Protein AF-A0A662EYB1-F1 (afdb_monomer_lite)

Radius of gyration: 17.63 Å; chains: 1; bounding box: 45×43×46 Å

pLDDT: mean 85.67, std 9.98, range [45.41, 98.38]

Structure (mmCIF, N/CA/C/O backbone):
data_AF-A0A662EYB1-F1
#
_entry.id   AF-A0A662EYB1-F1
#
loop_
_atom_site.group_PDB
_atom_site.id
_atom_site.type_symbol
_atom_site.label_atom_id
_atom_site.label_alt_id
_atom_site.label_comp_id
_atom_site.label_asym_id
_atom_site.label_entity_id
_atom_site.label_seq_id
_atom_site.pdbx_PDB_ins_code
_atom_site.Cartn_x
_atom_site.Cartn_y
_atom_site.Cartn_z
_atom_site.occupancy
_atom_site.B_iso_or_equiv
_atom_site.auth_seq_id
_atom_site.auth_comp_id
_atom_site.auth_asym_id
_atom_site.auth_atom_id
_atom_site.pdbx_PDB_model_num
ATOM 1 N N . MET A 1 1 ? -10.763 6.825 28.016 1.00 60.75 1 MET A N 1
ATOM 2 C CA . MET A 1 1 ? -10.516 7.147 26.595 1.00 60.75 1 MET A CA 1
ATOM 3 C C . MET A 1 1 ? -9.396 6.257 26.100 1.00 60.75 1 MET A C 1
ATOM 5 O O . MET A 1 1 ? -8.423 6.107 26.829 1.00 60.75 1 MET A O 1
ATOM 9 N N . LYS A 1 2 ? -9.547 5.631 24.928 1.00 72.00 2 LYS A N 1
ATOM 10 C CA . LYS A 1 2 ? -8.422 4.951 24.269 1.00 72.00 2 LYS A CA 1
ATOM 11 C C . LYS A 1 2 ? -7.518 6.024 23.666 1.00 72.00 2 LYS A C 1
ATOM 13 O O . LYS A 1 2 ? -8.031 6.966 23.073 1.00 72.00 2 LYS A O 1
ATOM 18 N N . SER A 1 3 ? -6.205 5.911 23.838 1.00 85.50 3 SER A N 1
ATOM 19 C CA . SER A 1 3 ? -5.271 6.804 23.143 1.00 85.50 3 SER A CA 1
ATOM 20 C C . SER A 1 3 ? -5.209 6.456 21.647 1.00 85.50 3 SER A C 1
ATOM 22 O O . SER A 1 3 ? -5.505 5.319 21.279 1.00 85.50 3 SER A O 1
ATOM 24 N N . ALA A 1 4 ? -4.770 7.384 20.785 1.00 86.94 4 ALA A N 1
ATOM 25 C CA . ALA A 1 4 ? -4.540 7.103 19.355 1.00 86.94 4 ALA A CA 1
ATOM 26 C C . ALA A 1 4 ? -3.614 5.896 19.135 1.00 86.94 4 ALA A C 1
ATOM 28 O O . ALA A 1 4 ? -3.796 5.113 18.208 1.00 86.94 4 ALA A O 1
ATOM 29 N N . ARG A 1 5 ? -2.675 5.680 20.060 1.00 88.88 5 ARG A N 1
ATOM 30 C CA . ARG A 1 5 ? -1.801 4.505 20.087 1.00 88.88 5 ARG A CA 1
ATOM 31 C C . ARG A 1 5 ? -2.585 3.218 20.320 1.00 88.88 5 ARG A C 1
ATOM 33 O O . ARG A 1 5 ? -2.391 2.248 19.598 1.00 88.88 5 ARG A O 1
ATOM 40 N N . ASP A 1 6 ? -3.469 3.197 21.316 1.00 90.69 6 ASP A N 1
ATOM 41 C CA . ASP A 1 6 ? -4.271 2.004 21.612 1.00 90.69 6 ASP A CA 1
ATOM 42 C C . ASP A 1 6 ? -5.246 1.694 20.466 1.00 90.69 6 ASP A C 1
ATOM 44 O O . ASP A 1 6 ? -5.518 0.525 20.193 1.00 90.69 6 ASP A O 1
ATOM 48 N N . VAL A 1 7 ? -5.739 2.729 19.774 1.00 93.44 7 VAL A N 1
ATOM 49 C CA . VAL A 1 7 ? -6.524 2.586 18.540 1.00 93.44 7 VAL A CA 1
ATOM 50 C C . VAL A 1 7 ? -5.664 1.982 17.428 1.00 93.44 7 VAL A C 1
ATOM 52 O O . VAL A 1 7 ? -6.067 0.976 16.856 1.00 93.44 7 VAL A O 1
ATOM 55 N N . ALA A 1 8 ? -4.453 2.490 17.185 1.00 92.62 8 ALA A N 1
ATOM 56 C CA . ALA A 1 8 ? -3.549 1.948 16.168 1.00 92.62 8 ALA A CA 1
ATOM 57 C C . ALA A 1 8 ? -3.171 0.479 16.415 1.00 92.62 8 ALA A C 1
ATOM 59 O O . ALA A 1 8 ? -3.188 -0.334 15.493 1.00 92.62 8 ALA A O 1
ATOM 60 N N . ILE A 1 9 ? -2.888 0.111 17.669 1.00 92.44 9 ILE A N 1
ATOM 61 C CA . ILE A 1 9 ? -2.633 -1.285 18.051 1.00 92.44 9 ILE A CA 1
ATOM 62 C C . ILE A 1 9 ? -3.876 -2.148 17.789 1.00 92.44 9 ILE A C 1
ATOM 64 O O . ILE A 1 9 ? -3.750 -3.268 17.293 1.00 92.44 9 ILE A O 1
ATOM 68 N N . ALA A 1 10 ? -5.075 -1.647 18.101 1.00 94.94 10 ALA A N 1
ATOM 69 C CA . ALA A 1 10 ? -6.319 -2.367 17.847 1.00 94.94 10 ALA A CA 1
ATOM 70 C C . ALA A 1 10 ? -6.587 -2.555 16.344 1.00 94.94 10 ALA A C 1
ATOM 72 O O . ALA A 1 10 ? -6.910 -3.670 15.942 1.00 94.94 10 ALA A O 1
ATOM 73 N N . VAL A 1 11 ? -6.392 -1.511 15.528 1.00 95.62 11 VAL A N 1
ATOM 74 C CA . VAL A 1 11 ? -6.520 -1.547 14.059 1.00 95.62 11 VAL A CA 1
ATOM 75 C C . VAL A 1 11 ? -5.582 -2.596 13.472 1.00 95.62 11 VAL A C 1
ATOM 77 O O . VAL A 1 11 ? -6.035 -3.519 12.797 1.00 95.62 11 VAL A O 1
ATOM 80 N N . LYS A 1 12 ? -4.292 -2.521 13.825 1.00 94.25 12 LYS A N 1
ATOM 81 C CA . LYS A 1 12 ? -3.260 -3.479 13.411 1.00 94.25 12 LYS A CA 1
ATOM 82 C C . LYS A 1 12 ? -3.650 -4.920 13.741 1.00 94.25 12 LYS A C 1
ATOM 84 O O . LYS A 1 12 ? -3.622 -5.793 12.877 1.00 94.25 12 LYS A O 1
ATOM 89 N N . ASN A 1 13 ? -4.015 -5.174 14.999 1.00 95.00 13 ASN A N 1
ATOM 90 C CA . ASN A 1 13 ? -4.326 -6.522 15.468 1.00 95.00 13 ASN A CA 1
ATOM 91 C C . ASN A 1 13 ? -5.600 -7.073 14.822 1.00 95.00 13 ASN A C 1
ATOM 93 O O . ASN A 1 13 ? -5.633 -8.247 14.468 1.00 95.00 13 ASN A O 1
ATOM 97 N N . MET A 1 14 ? -6.628 -6.239 14.654 1.00 97.12 14 MET A N 1
ATOM 98 C CA . MET A 1 14 ? -7.874 -6.628 13.999 1.00 97.12 14 MET A CA 1
ATOM 99 C C . MET A 1 14 ? -7.644 -6.982 12.527 1.00 97.12 14 MET A C 1
ATOM 101 O O . MET A 1 14 ? -8.053 -8.060 12.099 1.00 97.12 14 MET A O 1
ATOM 105 N N . ALA A 1 15 ? -6.947 -6.124 11.774 1.00 96.88 15 ALA A N 1
ATOM 106 C CA . ALA A 1 15 ? -6.623 -6.388 10.374 1.00 96.88 15 ALA A CA 1
ATOM 107 C C . ALA A 1 15 ? -5.821 -7.688 10.229 1.00 96.88 15 ALA A C 1
ATOM 109 O O . ALA A 1 15 ? -6.203 -8.568 9.461 1.00 96.88 15 ALA A O 1
ATOM 110 N N . LEU A 1 16 ? -4.762 -7.859 11.030 1.00 95.75 16 LEU A N 1
ATOM 111 C CA . LEU A 1 16 ? -3.924 -9.057 10.991 1.00 95.75 16 LEU A CA 1
ATOM 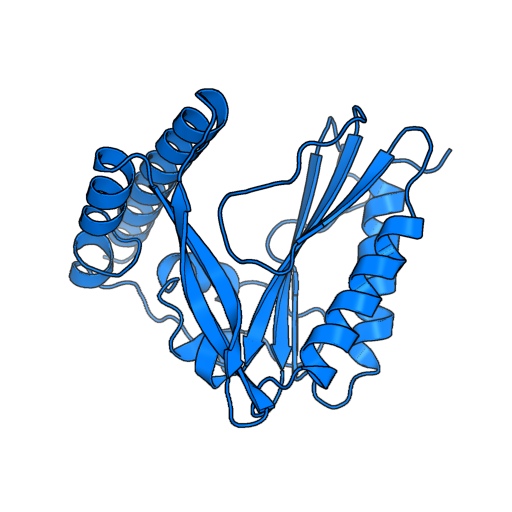112 C C . LEU A 1 16 ? -4.717 -10.334 11.305 1.00 95.75 16 LEU A C 1
ATOM 114 O O . LEU A 1 16 ? -4.577 -11.327 10.594 1.00 95.75 16 LEU A O 1
ATOM 118 N N . GLN A 1 17 ? -5.569 -10.312 12.334 1.00 96.88 17 GLN A N 1
ATOM 119 C CA . GLN A 1 17 ? -6.391 -11.466 12.712 1.00 96.88 17 GLN A CA 1
ATOM 120 C C . GLN A 1 17 ? -7.352 -11.897 11.602 1.00 96.88 17 GLN A C 1
ATOM 122 O O . GLN A 1 17 ? -7.566 -13.094 11.423 1.00 96.88 17 GLN A O 1
ATOM 127 N N . GLU A 1 18 ? -7.950 -10.955 10.872 1.00 98.00 18 GLU A N 1
ATOM 128 C CA . GLU A 1 18 ? -8.846 -11.289 9.763 1.00 98.00 18 GLU A CA 1
ATOM 129 C C . GLU A 1 18 ? -8.077 -11.726 8.510 1.00 98.00 18 GLU A C 1
ATOM 131 O O . GLU A 1 18 ? -8.460 -12.712 7.881 1.00 98.00 18 GLU A O 1
ATOM 136 N N . LEU A 1 19 ? -6.959 -11.068 8.183 1.00 97.69 19 LEU A N 1
ATOM 137 C CA . LEU A 1 19 ? -6.117 -11.433 7.037 1.00 97.69 19 LEU A CA 1
ATOM 138 C C . LEU A 1 19 ? -5.556 -12.856 7.165 1.00 97.69 19 LEU A C 1
ATOM 140 O O . LEU A 1 19 ? -5.542 -13.598 6.188 1.00 97.69 19 LEU A O 1
ATOM 144 N N . GLN A 1 20 ? -5.175 -13.276 8.374 1.00 96.19 20 GLN A N 1
ATOM 145 C CA . GLN A 1 20 ? -4.680 -14.632 8.654 1.00 96.19 20 GLN A CA 1
ATOM 146 C C . GLN A 1 20 ? -5.707 -15.743 8.383 1.00 96.19 20 GLN A C 1
ATOM 148 O O . GLN A 1 20 ? -5.332 -16.906 8.238 1.00 96.19 20 GLN A O 1
ATOM 153 N N . LYS A 1 21 ? -7.003 -15.415 8.324 1.00 96.88 21 LYS A N 1
ATOM 154 C CA . LYS A 1 21 ? -8.069 -16.381 8.015 1.00 96.88 21 LYS A CA 1
ATOM 155 C C . LYS A 1 21 ? -8.232 -16.607 6.511 1.00 96.88 21 LYS A C 1
ATOM 157 O O . LYS A 1 21 ? -8.910 -17.553 6.113 1.00 96.88 21 LYS A O 1
ATOM 162 N N . LEU A 1 22 ? -7.655 -15.739 5.679 1.00 97.75 22 LEU A N 1
ATOM 163 C CA . LEU A 1 22 ? -7.743 -15.823 4.228 1.00 97.75 22 LEU A CA 1
ATOM 164 C C . LEU A 1 22 ? -6.653 -16.764 3.710 1.00 97.75 22 LEU A C 1
ATOM 166 O O . LEU A 1 22 ? -5.469 -16.444 3.737 1.00 97.75 22 LEU A O 1
ATOM 170 N N . ASN A 1 23 ? -7.054 -17.931 3.205 1.00 96.38 23 ASN A N 1
ATOM 171 C CA . ASN A 1 23 ? -6.128 -18.972 2.743 1.00 96.38 23 ASN A CA 1
ATOM 172 C C . ASN A 1 23 ? -5.256 -18.564 1.542 1.00 96.38 23 ASN A C 1
ATOM 174 O O . ASN A 1 23 ? -4.257 -19.222 1.281 1.00 96.38 23 ASN A O 1
ATOM 178 N N . TYR A 1 24 ? -5.634 -17.508 0.822 1.00 97.06 24 TYR A N 1
ATOM 179 C CA . TYR A 1 24 ? -4.888 -16.968 -0.312 1.00 97.06 24 TYR A CA 1
ATOM 180 C C . TYR A 1 24 ? -3.938 -15.826 0.070 1.00 97.06 24 TYR A C 1
ATOM 182 O O . TYR A 1 24 ? -3.264 -15.304 -0.811 1.00 97.06 24 TYR A O 1
ATOM 190 N N . VAL A 1 25 ? -3.881 -15.386 1.332 1.00 97.81 25 VAL A N 1
ATOM 191 C CA . VAL A 1 25 ? -2.900 -14.381 1.775 1.00 97.81 25 VAL A CA 1
ATOM 192 C C . VAL A 1 25 ? -1.587 -15.091 2.101 1.00 97.81 25 VAL A C 1
ATOM 194 O O . VAL A 1 25 ? -1.535 -15.949 2.977 1.00 97.81 25 VAL A O 1
ATOM 197 N N . GLN A 1 26 ? -0.513 -14.734 1.399 1.00 96.50 26 GLN A N 1
ATOM 198 C CA . GLN A 1 26 ? 0.804 -15.370 1.530 1.00 96.50 26 GLN A CA 1
ATOM 199 C C . GLN A 1 26 ? 1.784 -14.573 2.386 1.00 96.50 26 GLN A C 1
ATOM 201 O O . GLN A 1 26 ? 2.734 -15.145 2.924 1.00 96.50 26 GLN A O 1
ATOM 206 N N . SER A 1 27 ? 1.603 -13.256 2.465 1.00 97.06 27 SER A N 1
ATOM 207 C CA . SER A 1 27 ? 2.473 -12.358 3.219 1.00 97.06 27 SER A CA 1
ATOM 208 C C . SER A 1 27 ? 1.693 -11.137 3.687 1.00 97.06 27 SER A C 1
ATOM 210 O O . SER A 1 27 ? 0.912 -10.568 2.922 1.00 97.06 27 SER A O 1
ATOM 212 N N . VAL A 1 28 ? 1.916 -10.744 4.939 1.00 97.12 28 VAL A N 1
ATOM 213 C CA . VAL A 1 28 ? 1.499 -9.456 5.498 1.00 97.12 28 VAL A CA 1
ATOM 214 C C . VAL A 1 28 ? 2.706 -8.861 6.209 1.00 97.12 28 VAL A C 1
ATOM 216 O O . VAL A 1 28 ? 3.187 -9.440 7.185 1.00 97.12 28 VAL A O 1
ATOM 219 N N . THR A 1 29 ? 3.179 -7.706 5.752 1.00 95.50 29 THR A N 1
ATOM 220 C CA . THR A 1 29 ? 4.353 -7.019 6.309 1.00 95.50 29 THR A CA 1
ATOM 221 C C . THR A 1 29 ? 3.989 -5.582 6.648 1.00 95.50 29 THR A C 1
ATOM 223 O O . THR A 1 29 ? 3.545 -4.844 5.772 1.00 95.50 29 THR A O 1
ATOM 226 N N . LEU A 1 30 ? 4.187 -5.184 7.907 1.00 91.69 30 LEU A N 1
ATOM 227 C CA . LEU A 1 30 ? 4.108 -3.780 8.306 1.00 91.69 30 LEU A CA 1
ATOM 228 C C . LEU A 1 30 ? 5.447 -3.104 8.001 1.00 91.69 30 LEU A C 1
ATOM 230 O O . LEU A 1 30 ? 6.498 -3.656 8.317 1.00 91.69 30 LEU A O 1
ATOM 234 N N . ILE A 1 31 ? 5.400 -1.922 7.400 1.00 88.94 31 ILE A N 1
ATOM 235 C CA . ILE A 1 31 ? 6.572 -1.116 7.074 1.00 88.94 31 ILE A CA 1
ATOM 236 C C . ILE A 1 31 ? 6.783 -0.054 8.148 1.00 88.94 31 ILE A C 1
ATOM 238 O O . ILE A 1 31 ? 5.844 0.601 8.601 1.00 88.94 31 ILE A O 1
ATOM 242 N N . GLY A 1 32 ? 8.042 0.144 8.538 1.00 82.38 32 GLY A N 1
ATOM 243 C CA . GLY A 1 32 ? 8.417 1.145 9.518 1.00 82.38 32 GLY A CA 1
ATOM 244 C C . GLY A 1 32 ? 8.154 0.721 10.962 1.00 82.38 32 GLY A C 1
ATOM 245 O O . GLY A 1 32 ? 8.043 -0.452 11.315 1.00 82.38 32 GLY A O 1
ATOM 246 N N . LYS A 1 33 ? 8.132 1.713 11.857 1.00 74.88 33 LYS A N 1
ATOM 247 C CA . LYS A 1 33 ? 8.075 1.449 13.298 1.00 74.88 33 LYS A CA 1
ATOM 248 C C . LYS A 1 33 ? 6.690 0.987 13.717 1.00 74.88 33 LYS A C 1
ATOM 250 O O . LYS A 1 33 ? 5.707 1.700 13.509 1.00 74.88 33 LYS A O 1
ATOM 255 N N . GLU A 1 34 ? 6.649 -0.120 14.451 1.00 77.12 34 GLU A N 1
ATOM 256 C CA . GLU A 1 34 ? 5.428 -0.553 15.116 1.00 77.12 34 GLU A CA 1
ATOM 257 C C . GLU A 1 34 ? 4.851 0.547 16.024 1.00 77.12 34 GLU A C 1
ATOM 259 O O . GLU A 1 34 ? 5.594 1.340 16.623 1.00 77.12 34 GLU A O 1
ATOM 264 N N . PRO A 1 35 ? 3.520 0.591 16.190 1.00 73.25 35 PRO A N 1
ATOM 265 C CA . PRO A 1 35 ? 2.930 1.293 17.314 1.00 73.25 35 PRO A CA 1
ATOM 266 C C . PRO A 1 35 ? 3.310 0.558 18.61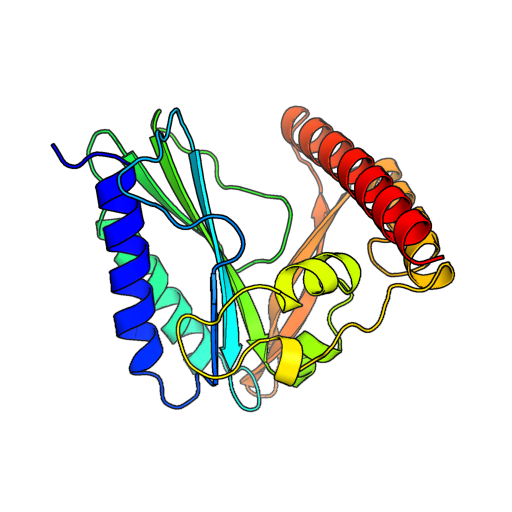1 1.00 73.25 35 PRO A C 1
ATOM 268 O O . PRO A 1 35 ? 2.688 -0.434 18.985 1.00 73.25 35 PRO A O 1
ATOM 271 N N . ASP A 1 36 ? 4.350 1.044 19.288 1.00 68.44 36 ASP A N 1
ATOM 272 C CA . ASP A 1 36 ? 4.790 0.549 20.596 1.00 68.44 36 ASP A CA 1
ATOM 273 C C . ASP A 1 36 ? 4.228 1.413 21.739 1.00 68.44 36 ASP A C 1
ATOM 275 O O . ASP A 1 36 ? 3.850 2.572 21.548 1.00 68.44 36 ASP A O 1
ATOM 279 N N . ARG A 1 37 ? 4.185 0.849 22.950 1.00 63.72 37 ARG A N 1
ATOM 280 C CA . ARG A 1 37 ? 3.739 1.483 24.194 1.00 63.72 37 ARG A CA 1
ATOM 281 C C . ARG A 1 37 ? 4.455 2.802 24.468 1.00 63.72 37 ARG A C 1
ATOM 283 O O . ARG A 1 37 ? 3.809 3.715 24.975 1.00 63.72 37 ARG A O 1
ATOM 290 N N . ASP A 1 38 ? 5.713 2.940 24.071 1.00 67.81 38 ASP A N 1
ATOM 291 C CA . ASP A 1 38 ? 6.504 4.141 24.353 1.00 67.81 38 ASP A CA 1
ATOM 292 C C . ASP A 1 38 ? 6.414 5.213 23.248 1.00 67.81 38 ASP A C 1
ATOM 294 O O . ASP A 1 38 ? 6.938 6.317 23.405 1.00 67.81 38 ASP A O 1
ATOM 298 N N . ARG A 1 39 ? 5.725 4.934 22.130 1.00 69.25 39 ARG A N 1
ATOM 299 C CA . ARG A 1 39 ? 5.581 5.881 21.014 1.00 69.25 39 ARG A CA 1
ATOM 300 C C . ARG A 1 39 ? 4.475 6.901 21.294 1.00 69.25 39 ARG A C 1
ATOM 302 O O . ARG A 1 39 ? 3.311 6.543 21.486 1.00 69.25 39 ARG A O 1
ATOM 309 N N . ILE A 1 40 ? 4.831 8.184 21.250 1.00 68.88 40 ILE A N 1
ATOM 310 C CA . ILE A 1 40 ? 3.882 9.302 21.306 1.00 68.88 40 ILE A CA 1
ATOM 311 C C . ILE A 1 40 ? 3.384 9.586 19.885 1.00 68.88 40 ILE A C 1
ATOM 313 O O . ILE A 1 40 ? 4.184 9.761 18.969 1.00 68.88 40 ILE A O 1
ATOM 317 N N . ILE A 1 41 ? 2.061 9.610 19.707 1.00 69.38 41 ILE A N 1
ATOM 318 C CA . ILE A 1 41 ? 1.407 10.016 18.457 1.00 69.38 41 ILE A CA 1
ATOM 319 C C . ILE A 1 41 ? 0.850 11.417 18.682 1.00 69.38 41 ILE A C 1
ATOM 321 O O . ILE A 1 41 ? -0.101 11.588 19.452 1.00 69.38 41 ILE A O 1
ATOM 325 N N . GLU A 1 42 ? 1.487 12.403 18.052 1.00 67.75 42 GLU A N 1
ATOM 326 C CA . GLU A 1 42 ? 1.102 13.812 18.163 1.00 67.75 42 GLU A CA 1
ATOM 327 C C . GLU A 1 42 ? -0.136 14.111 17.309 1.00 67.75 42 GLU A C 1
ATOM 329 O O . GLU A 1 42 ? -1.115 14.622 17.846 1.00 67.75 42 GLU A O 1
ATOM 334 N N . SER A 1 43 ? -0.131 13.699 16.036 1.00 75.56 43 SER A N 1
ATOM 335 C CA . SER A 1 43 ? -1.241 13.897 15.092 1.00 75.56 43 SER A CA 1
ATOM 336 C C . SER A 1 43 ? -1.559 12.627 14.297 1.00 75.56 43 SER A C 1
ATOM 338 O O . SER A 1 43 ? -2.571 11.983 14.545 1.00 75.56 43 SER A O 1
ATOM 340 N N . VAL A 1 44 ? -0.676 12.199 13.397 1.00 79.31 44 VAL A N 1
ATOM 341 C CA . VAL A 1 44 ? -0.941 11.081 12.475 1.00 79.31 44 VAL A CA 1
ATOM 342 C C . VAL A 1 44 ? -0.076 9.870 12.809 1.00 79.31 44 VAL A C 1
ATOM 344 O O . VAL A 1 44 ? 1.106 9.997 13.144 1.00 79.31 44 VAL A O 1
ATOM 347 N N . ASN A 1 45 ? -0.661 8.680 12.704 1.00 82.12 45 ASN A N 1
ATOM 348 C CA . ASN A 1 45 ? 0.055 7.416 12.746 1.00 82.12 45 ASN A CA 1
ATOM 349 C C . ASN A 1 45 ? -0.278 6.558 11.524 1.00 82.12 45 ASN A C 1
ATOM 351 O O . ASN A 1 45 ? -1.346 5.948 11.463 1.00 82.12 45 ASN A O 1
ATOM 355 N N . ASP A 1 46 ? 0.667 6.494 10.591 1.00 85.06 46 ASP A N 1
ATOM 356 C CA . ASP A 1 46 ? 0.561 5.659 9.398 1.00 85.06 46 ASP A CA 1
ATOM 357 C C . ASP A 1 46 ? 0.883 4.196 9.724 1.00 85.06 46 ASP A C 1
ATOM 359 O O . ASP A 1 46 ? 1.859 3.887 10.418 1.00 85.06 46 ASP A O 1
ATOM 363 N N . LEU A 1 47 ? 0.049 3.296 9.215 1.00 90.31 47 LEU A N 1
ATOM 364 C CA . LEU A 1 47 ? 0.213 1.850 9.256 1.00 90.31 47 LEU A CA 1
ATOM 365 C C . LEU A 1 47 ? 0.347 1.329 7.822 1.00 90.31 47 LEU A C 1
ATOM 367 O O . LEU A 1 47 ? -0.610 0.816 7.236 1.00 90.31 47 LEU A O 1
ATOM 371 N N . ASP A 1 48 ? 1.547 1.459 7.268 1.00 91.19 48 ASP A N 1
ATOM 372 C CA . ASP A 1 48 ? 1.866 1.011 5.914 1.00 91.19 48 ASP A CA 1
ATOM 373 C C . ASP A 1 48 ? 1.987 -0.517 5.888 1.00 91.19 48 ASP A C 1
ATOM 375 O O . ASP A 1 48 ? 2.895 -1.093 6.486 1.00 91.19 48 ASP A O 1
ATOM 379 N N . THR A 1 49 ? 1.058 -1.198 5.222 1.00 94.00 49 THR A N 1
ATOM 380 C CA . THR A 1 49 ? 0.966 -2.662 5.215 1.00 94.00 49 THR A CA 1
ATOM 381 C C . THR A 1 49 ? 1.046 -3.201 3.796 1.00 94.00 49 THR A C 1
ATOM 383 O O . THR A 1 49 ? 0.168 -2.942 2.976 1.00 94.00 49 THR A O 1
ATOM 386 N N . ILE A 1 50 ? 2.059 -4.019 3.516 1.00 95.38 50 ILE A N 1
ATOM 387 C CA . ILE A 1 50 ? 2.136 -4.803 2.283 1.00 95.38 50 ILE A CA 1
ATOM 388 C C . ILE A 1 50 ? 1.365 -6.099 2.482 1.00 95.38 50 ILE A C 1
ATOM 390 O O . ILE A 1 50 ? 1.620 -6.831 3.439 1.00 95.38 50 ILE A O 1
ATOM 394 N N . ILE A 1 51 ? 0.465 -6.405 1.551 1.00 97.25 51 ILE A N 1
ATOM 395 C CA . ILE A 1 51 ? -0.262 -7.673 1.511 1.00 97.25 51 ILE A CA 1
ATOM 396 C C . ILE A 1 51 ? 0.024 -8.340 0.175 1.00 97.25 51 ILE A C 1
ATOM 398 O O . ILE A 1 51 ? -0.276 -7.770 -0.874 1.00 97.25 51 ILE A O 1
ATOM 402 N N . ILE A 1 52 ? 0.572 -9.555 0.217 1.00 97.06 52 ILE A N 1
ATOM 403 C CA . ILE A 1 52 ? 0.755 -10.380 -0.978 1.00 97.06 52 ILE A CA 1
ATOM 404 C C . ILE A 1 52 ? -0.248 -11.528 -0.970 1.00 97.06 52 ILE A C 1
ATOM 406 O O . ILE A 1 52 ? -0.305 -12.301 -0.008 1.00 97.06 52 ILE A O 1
ATOM 410 N N . VAL A 1 53 ? -1.021 -11.649 -2.048 1.00 97.44 53 VAL A N 1
ATOM 411 C CA . VAL A 1 53 ? -1.959 -12.752 -2.275 1.00 97.44 53 VAL A CA 1
ATOM 412 C C . VAL A 1 53 ? -1.447 -13.729 -3.334 1.00 97.44 53 VAL A C 1
ATOM 414 O O . VAL A 1 53 ? -0.760 -13.347 -4.283 1.00 97.44 53 VAL A O 1
ATOM 417 N N . GLU A 1 54 ? -1.833 -14.992 -3.187 1.00 95.69 54 GLU A N 1
ATOM 418 C CA . GLU A 1 54 ? -1.525 -16.066 -4.126 1.00 95.69 54 GLU A CA 1
ATOM 419 C C . GLU A 1 54 ? -2.391 -15.982 -5.387 1.00 95.69 54 GLU A C 1
ATOM 421 O O . GLU A 1 54 ? -3.605 -15.745 -5.319 1.00 95.69 54 GLU A O 1
ATOM 426 N N . GLY A 1 55 ? -1.776 -16.274 -6.536 1.00 94.56 55 GLY A N 1
ATOM 427 C CA . GLY A 1 55 ? -2.442 -16.346 -7.834 1.00 94.56 55 GLY A CA 1
ATOM 428 C C . GLY A 1 55 ? -2.979 -14.996 -8.306 1.00 94.56 55 GLY A C 1
ATOM 429 O O . GLY A 1 55 ? -2.526 -13.940 -7.871 1.00 94.56 55 GLY A O 1
ATOM 430 N N . ASP A 1 56 ? -3.962 -15.036 -9.201 1.00 95.62 56 ASP A N 1
ATOM 431 C CA . ASP A 1 56 ? -4.557 -13.823 -9.757 1.00 95.62 56 ASP A CA 1
ATOM 432 C C . ASP A 1 56 ? -5.380 -13.060 -8.714 1.00 95.62 56 ASP A C 1
ATOM 434 O O . ASP A 1 56 ? -6.061 -13.656 -7.864 1.00 95.62 56 ASP A O 1
ATOM 438 N N . MET A 1 57 ? -5.354 -11.729 -8.807 1.00 96.75 57 MET A N 1
ATOM 439 C CA . MET A 1 57 ? -6.273 -10.887 -8.053 1.00 96.75 57 MET A CA 1
ATOM 440 C C . MET A 1 57 ? -7.658 -11.010 -8.672 1.00 96.75 57 MET A C 1
ATOM 442 O O . MET A 1 57 ? -7.838 -10.761 -9.861 1.00 96.75 57 MET A O 1
ATOM 446 N N . THR A 1 58 ? -8.645 -11.370 -7.865 1.00 96.25 58 THR A N 1
ATOM 447 C CA . THR A 1 58 ? -10.052 -11.362 -8.268 1.00 96.25 58 THR A CA 1
ATOM 448 C C . THR A 1 58 ? -10.783 -10.289 -7.483 1.00 96.25 58 THR A C 1
ATOM 450 O O . THR A 1 58 ? -10.372 -9.927 -6.378 1.00 96.25 58 THR A O 1
ATOM 453 N N . LYS A 1 59 ? -11.919 -9.836 -8.012 1.00 94.44 59 LYS A N 1
ATOM 454 C CA . LYS A 1 59 ? -12.798 -8.898 -7.308 1.00 94.44 59 LYS A CA 1
ATOM 455 C C . LYS A 1 59 ? -13.238 -9.414 -5.939 1.00 94.44 59 LYS A C 1
ATOM 457 O O . LYS A 1 59 ? -13.341 -8.651 -4.991 1.00 94.44 59 LYS A O 1
ATOM 462 N N . GLU A 1 60 ? -13.447 -10.723 -5.814 1.00 95.44 60 GLU A N 1
ATOM 463 C CA . GLU A 1 60 ? -13.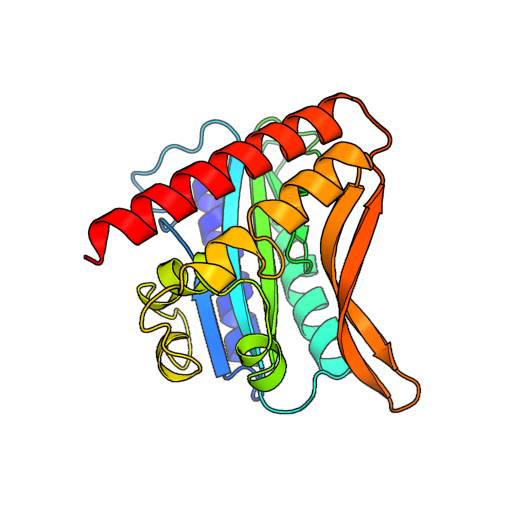771 -11.353 -4.533 1.00 95.44 60 GLU A CA 1
ATOM 464 C C . GLU A 1 60 ? -12.635 -11.195 -3.513 1.00 95.44 60 GLU A C 1
ATOM 466 O O . GLU A 1 60 ? -12.890 -10.781 -2.382 1.00 95.44 60 GLU A O 1
ATOM 471 N N . LYS A 1 61 ? -11.383 -11.475 -3.907 1.00 96.94 61 LYS A N 1
ATOM 472 C CA . LYS A 1 61 ? -10.215 -11.298 -3.028 1.00 96.94 61 LYS A CA 1
ATOM 473 C C . LYS A 1 61 ? -10.044 -9.834 -2.626 1.00 96.94 61 LYS A C 1
ATOM 475 O O . LYS A 1 61 ? -9.879 -9.551 -1.442 1.00 96.94 61 LYS A O 1
ATOM 480 N N . TYR A 1 62 ? -10.125 -8.921 -3.595 1.00 96.75 62 TYR A N 1
ATOM 481 C CA . TYR A 1 62 ? -10.014 -7.482 -3.358 1.00 96.75 62 TYR A CA 1
ATOM 482 C C . TYR A 1 62 ? -11.091 -6.996 -2.380 1.00 96.75 62 TYR A C 1
ATOM 484 O O . TYR A 1 62 ? -10.759 -6.472 -1.318 1.00 96.75 62 TYR A O 1
ATOM 492 N N . ASN A 1 63 ? -12.368 -7.265 -2.676 1.00 96.31 63 ASN A N 1
ATOM 493 C CA . ASN A 1 63 ? -13.490 -6.862 -1.827 1.00 96.31 63 ASN A CA 1
ATOM 494 C C . ASN A 1 63 ? -13.361 -7.438 -0.419 1.00 96.31 63 ASN A C 1
ATOM 496 O O . ASN A 1 63 ? -13.728 -6.787 0.552 1.00 96.31 63 ASN A O 1
ATOM 500 N N . LYS A 1 64 ? -12.827 -8.657 -0.276 1.00 98.19 64 LYS A N 1
ATOM 501 C CA . LYS A 1 64 ? -12.668 -9.255 1.046 1.00 98.19 64 LYS A CA 1
ATOM 502 C C . LYS A 1 64 ? -11.628 -8.536 1.897 1.00 98.19 64 LYS A C 1
ATOM 504 O O . LYS A 1 64 ? -11.819 -8.403 3.104 1.00 98.19 64 LYS A O 1
ATOM 509 N N . ILE A 1 65 ? -10.543 -8.082 1.280 1.00 97.94 65 ILE A N 1
ATOM 510 C CA . ILE A 1 65 ? -9.510 -7.284 1.945 1.00 97.94 65 ILE A CA 1
ATOM 511 C C . ILE A 1 65 ? -10.053 -5.883 2.250 1.00 97.94 65 ILE A C 1
ATOM 513 O O . ILE A 1 65 ? -9.884 -5.398 3.367 1.00 97.94 65 ILE A O 1
ATOM 517 N N . GLU A 1 66 ? -10.782 -5.275 1.314 1.00 97.19 66 GLU A N 1
ATOM 518 C CA . GLU A 1 66 ? -11.478 -4.001 1.523 1.00 97.19 66 GLU A CA 1
ATOM 519 C C . GLU A 1 66 ? -12.468 -4.069 2.693 1.00 97.19 66 GLU A C 1
ATOM 521 O O . GLU A 1 66 ? -12.418 -3.229 3.587 1.00 97.19 66 GLU A O 1
ATOM 526 N N . GLU A 1 67 ? -13.284 -5.123 2.781 1.00 98.25 67 GLU A N 1
ATOM 527 C CA . GLU A 1 67 ? -14.185 -5.370 3.912 1.00 98.25 67 GLU A CA 1
ATOM 528 C C . GLU A 1 67 ? -13.447 -5.419 5.258 1.00 98.25 67 GLU A C 1
ATOM 530 O O . GLU A 1 67 ? -13.978 -4.952 6.268 1.00 98.25 67 GLU A O 1
ATOM 535 N N . ILE A 1 68 ? -12.245 -6.006 5.303 1.00 98.38 68 ILE A N 1
ATOM 536 C CA . ILE A 1 68 ? -11.445 -6.086 6.532 1.00 98.38 68 ILE A CA 1
ATOM 537 C C . ILE A 1 68 ? -11.048 -4.684 6.986 1.00 98.38 68 ILE A C 1
ATOM 539 O O . ILE A 1 68 ? -11.306 -4.324 8.136 1.00 98.38 68 ILE A O 1
ATOM 543 N N . TYR A 1 69 ? -10.464 -3.885 6.094 1.00 97.31 69 TYR A N 1
ATOM 544 C CA . TYR A 1 69 ? -10.016 -2.537 6.436 1.00 97.31 69 TYR A CA 1
ATOM 545 C C . TYR A 1 69 ? -11.180 -1.573 6.666 1.00 97.31 69 TYR A C 1
ATOM 547 O O . TYR A 1 69 ? -11.121 -0.774 7.601 1.00 97.31 69 TYR A O 1
ATOM 555 N N . MET A 1 70 ? -12.290 -1.726 5.944 1.00 97.19 70 MET A N 1
ATOM 556 C CA . MET A 1 70 ? -13.529 -1.001 6.218 1.00 97.19 70 MET A CA 1
ATOM 557 C C . MET A 1 70 ? -13.994 -1.217 7.657 1.00 97.19 70 MET A C 1
ATOM 559 O O . MET A 1 70 ? -14.286 -0.249 8.354 1.00 97.19 70 MET A O 1
ATOM 563 N N . LYS A 1 71 ? -13.981 -2.456 8.159 1.00 97.69 71 LYS A N 1
ATOM 564 C CA . LYS A 1 71 ? -14.348 -2.726 9.557 1.00 97.69 71 LYS A CA 1
ATOM 565 C C . LYS A 1 71 ? -13.379 -2.109 10.563 1.00 97.69 71 LYS A C 1
ATOM 567 O O . LYS A 1 71 ? -13.796 -1.777 11.667 1.00 97.69 71 LYS A O 1
ATOM 572 N N . THR A 1 72 ? -12.099 -1.928 10.224 1.00 97.19 72 THR A N 1
ATOM 573 C CA . THR A 1 72 ? -11.166 -1.259 11.149 1.00 97.19 72 THR A CA 1
ATOM 574 C C . THR A 1 72 ? -11.551 0.196 11.416 1.00 97.19 72 THR A C 1
ATOM 576 O O . THR A 1 72 ? -11.292 0.688 12.512 1.00 97.19 72 THR A O 1
ATOM 579 N N . THR A 1 73 ? -12.243 0.860 10.480 1.00 95.69 73 THR A N 1
ATOM 580 C CA . THR A 1 73 ? -12.724 2.244 10.657 1.00 95.69 73 THR A CA 1
ATOM 581 C C . THR A 1 73 ? -13.738 2.383 11.799 1.00 95.69 73 THR A C 1
ATOM 583 O O . THR A 1 73 ? -13.823 3.439 12.430 1.00 95.69 73 THR A O 1
ATOM 586 N N . GLU A 1 74 ? -14.433 1.297 12.159 1.00 96.44 74 GLU A N 1
ATOM 587 C CA . GLU A 1 74 ? -15.352 1.229 13.305 1.00 96.44 74 GLU A CA 1
ATOM 588 C C . GLU A 1 74 ? -14.632 1.371 14.660 1.00 96.44 74 GLU A C 1
ATOM 590 O O . GLU A 1 74 ? -15.272 1.601 15.687 1.00 96.44 74 GLU A O 1
ATOM 595 N N . LEU A 1 75 ? -13.296 1.262 14.688 1.00 96.19 75 LEU A N 1
ATOM 596 C CA . LEU A 1 75 ? -12.473 1.508 15.878 1.00 96.19 75 LEU A CA 1
ATOM 597 C C . LEU A 1 75 ? -12.229 3.000 16.147 1.00 96.19 75 LEU A C 1
ATOM 599 O O . LEU A 1 75 ? -11.623 3.334 17.173 1.00 96.19 75 LEU A O 1
ATOM 603 N N . SER A 1 76 ? -12.698 3.876 15.253 1.00 94.56 76 SER A N 1
ATOM 604 C CA . SER A 1 76 ? -12.704 5.325 15.441 1.00 94.56 76 SER A CA 1
ATOM 605 C C . SER A 1 76 ? -13.308 5.715 16.790 1.00 94.56 76 SER A C 1
ATOM 607 O O . SER A 1 76 ? -14.258 5.112 17.291 1.00 94.56 76 SER A O 1
ATOM 609 N N . THR A 1 77 ? -12.766 6.772 17.384 1.00 93.44 77 THR A N 1
ATOM 610 C CA . THR A 1 77 ? -13.264 7.349 18.641 1.00 93.44 77 THR A CA 1
ATOM 611 C C . THR A 1 77 ? -13.612 8.825 18.426 1.00 93.44 77 THR A C 1
ATOM 613 O O . THR A 1 77 ? -13.317 9.356 17.351 1.00 93.44 77 THR A O 1
ATOM 616 N N . PRO A 1 78 ? -14.220 9.520 19.407 1.00 91.62 78 PRO A N 1
ATOM 617 C CA . PRO A 1 78 ? -14.457 10.959 19.286 1.00 91.62 78 PRO A CA 1
ATOM 618 C C . PRO A 1 78 ? -13.189 11.772 18.980 1.00 91.62 78 PRO A C 1
ATOM 620 O O . PRO A 1 78 ? -13.268 12.733 18.226 1.00 91.62 78 PRO A O 1
ATOM 623 N N . ASP A 1 79 ? -12.029 11.346 19.494 1.00 90.69 79 ASP A N 1
ATOM 624 C CA . ASP A 1 79 ? -10.767 12.099 19.403 1.00 90.69 79 ASP A CA 1
ATOM 625 C C . ASP A 1 79 ? -9.779 11.538 18.369 1.00 90.69 79 ASP A C 1
ATOM 627 O O . ASP A 1 79 ? -8.731 12.133 18.132 1.00 90.69 79 ASP A O 1
ATOM 631 N N . VAL A 1 80 ? -10.062 10.361 17.804 1.00 92.00 80 VAL A N 1
ATOM 632 C CA . VAL A 1 80 ? -9.146 9.642 16.906 1.00 92.00 80 VAL A CA 1
ATOM 633 C C . VAL A 1 80 ? -9.914 9.143 15.699 1.00 92.00 80 VAL A C 1
ATOM 635 O O . VAL A 1 80 ? -10.908 8.423 15.857 1.00 92.00 80 VAL A O 1
ATOM 638 N N . ASP A 1 81 ? -9.450 9.512 14.514 1.00 93.69 81 ASP A N 1
ATOM 639 C CA . ASP A 1 81 ? -9.977 9.011 13.255 1.00 93.69 81 ASP A CA 1
ATOM 640 C C . ASP A 1 81 ? -9.237 7.763 12.802 1.00 93.69 81 ASP A C 1
ATOM 642 O O . ASP A 1 81 ? -8.041 7.619 13.056 1.00 93.69 81 ASP A O 1
ATOM 646 N N . VAL A 1 82 ? -9.964 6.844 12.176 1.00 94.38 82 VAL A N 1
ATOM 647 C CA . VAL A 1 82 ? -9.389 5.646 11.573 1.00 94.38 82 VAL A CA 1
ATOM 648 C C . VAL A 1 82 ? -9.838 5.576 10.127 1.00 94.38 82 VAL A C 1
ATOM 650 O O . VAL A 1 82 ? -11.024 5.408 9.841 1.00 94.38 82 VAL A O 1
ATOM 653 N N . SER A 1 83 ? -8.867 5.651 9.232 1.00 94.31 83 SER A N 1
ATOM 654 C CA . SER A 1 83 ? -9.050 5.693 7.788 1.00 94.31 83 SER A CA 1
ATOM 655 C C . SER A 1 83 ? -8.144 4.648 7.125 1.00 94.31 83 SER A C 1
ATOM 657 O O . SER A 1 83 ? -7.203 4.120 7.730 1.00 94.31 83 SER A O 1
ATOM 659 N N . TYR A 1 84 ? -8.440 4.293 5.876 1.00 93.88 84 TYR A N 1
ATOM 660 C CA . TYR A 1 84 ? -7.597 3.387 5.100 1.00 93.88 84 TYR A CA 1
ATOM 661 C C . TYR A 1 84 ? -7.637 3.726 3.611 1.00 93.88 84 TYR A C 1
ATOM 663 O O . TYR A 1 84 ? -8.566 4.377 3.135 1.00 93.88 84 TYR A O 1
ATOM 671 N N . SER A 1 85 ? -6.632 3.256 2.876 1.00 92.19 85 SER A N 1
ATOM 672 C CA . SER A 1 85 ? -6.590 3.315 1.414 1.00 92.19 85 SER A CA 1
ATOM 673 C C . SER A 1 85 ? -5.902 2.073 0.862 1.00 92.19 85 SER A C 1
ATOM 675 O O . SER A 1 85 ? -4.802 1.742 1.301 1.00 92.19 85 SER A O 1
ATOM 677 N N . ILE A 1 86 ? -6.523 1.407 -0.115 1.00 92.56 86 ILE A N 1
ATOM 678 C CA . ILE A 1 86 ? -5.924 0.293 -0.873 1.00 92.56 86 ILE A CA 1
ATOM 679 C C . ILE A 1 86 ? -5.403 0.816 -2.214 1.00 92.56 86 ILE A C 1
ATOM 681 O O . ILE A 1 86 ? -5.805 0.371 -3.282 1.00 92.56 86 ILE A O 1
ATOM 685 N N . LYS A 1 87 ? -4.547 1.834 -2.160 1.00 87.00 87 LYS A N 1
ATOM 686 C CA . LYS A 1 87 ? 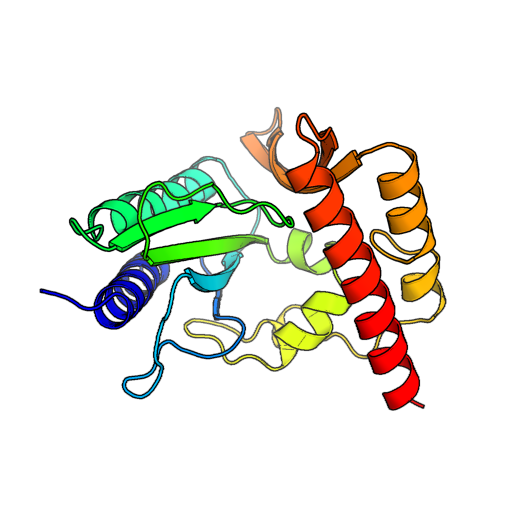-3.918 2.446 -3.336 1.00 87.00 87 LYS A CA 1
ATOM 687 C C . LYS A 1 87 ? -2.505 2.820 -2.972 1.00 87.00 87 LYS A C 1
ATOM 689 O O . LYS A 1 87 ? -2.320 3.518 -1.984 1.00 87.00 87 LYS A O 1
ATOM 694 N N . ASP A 1 88 ? -1.516 2.422 -3.756 1.00 82.19 88 ASP A N 1
ATOM 695 C CA . ASP A 1 88 ? -0.127 2.797 -3.492 1.00 82.19 88 ASP A CA 1
ATOM 696 C C . ASP A 1 88 ? 0.187 4.137 -4.168 1.00 82.19 88 ASP A C 1
ATOM 698 O O . ASP A 1 88 ? 0.320 4.224 -5.388 1.00 82.19 88 ASP A O 1
ATOM 702 N N . GLY A 1 89 ? 0.241 5.207 -3.378 1.00 72.81 89 GLY A N 1
ATOM 703 C CA . GLY A 1 89 ? 0.461 6.568 -3.849 1.00 72.81 89 GLY A CA 1
ATOM 704 C C . GLY A 1 89 ? 0.595 7.548 -2.682 1.00 72.81 89 GLY A C 1
ATOM 705 O O . GLY A 1 89 ? 0.362 7.174 -1.536 1.00 72.81 89 GLY A O 1
ATOM 706 N N . PRO A 1 90 ? 0.979 8.807 -2.949 1.00 61.88 90 PRO A N 1
ATOM 707 C CA . PRO A 1 90 ? 1.315 9.777 -1.903 1.00 61.88 90 PRO A CA 1
ATOM 708 C C . PRO A 1 90 ? 0.100 10.363 -1.169 1.00 61.88 90 PRO A C 1
ATOM 710 O O . PRO A 1 90 ? 0.283 11.170 -0.265 1.00 61.88 90 PRO A O 1
ATOM 713 N N . PHE A 1 91 ? -1.127 10.014 -1.565 1.00 64.94 91 PHE A N 1
ATOM 714 C CA . PHE A 1 91 ? -2.319 10.673 -1.047 1.00 64.94 91 PHE A CA 1
ATOM 715 C C . PHE A 1 91 ? -2.859 10.011 0.207 1.00 64.94 91 PHE A C 1
ATOM 717 O O . PHE A 1 91 ? -3.264 8.846 0.197 1.00 64.94 91 PHE A O 1
ATOM 724 N N . LYS A 1 92 ? -2.946 10.825 1.252 1.00 68.00 92 LYS A N 1
ATOM 725 C CA . LYS A 1 92 ? -3.685 10.516 2.465 1.00 68.00 92 LYS A CA 1
ATOM 726 C C . LYS A 1 92 ? -5.029 11.242 2.416 1.00 68.00 92 LYS A C 1
ATOM 728 O O . LYS A 1 92 ? -5.071 12.394 1.977 1.00 68.00 92 LYS A O 1
ATOM 733 N N . PRO A 1 93 ? -6.131 10.594 2.813 1.00 67.12 93 PRO A N 1
ATOM 734 C CA . PRO A 1 93 ? -7.390 11.295 3.003 1.00 67.12 93 PRO A CA 1
ATOM 735 C C . PRO A 1 93 ? -7.220 12.380 4.076 1.00 67.12 93 PRO A C 1
ATOM 737 O O . PRO A 1 93 ? -6.433 12.232 5.006 1.00 67.12 93 PRO A O 1
ATOM 740 N N . VAL A 1 94 ? -7.948 13.488 3.941 1.00 69.06 94 VAL A N 1
ATOM 741 C CA . VAL A 1 94 ? -7.946 14.545 4.959 1.00 69.06 94 VAL A CA 1
ATOM 742 C C . VAL A 1 94 ? -8.773 14.075 6.156 1.00 69.06 94 VAL A C 1
ATOM 744 O O . VAL A 1 94 ? -9.958 13.787 6.002 1.00 69.06 94 VAL A O 1
ATOM 747 N N . SER A 1 95 ? -8.166 14.030 7.343 1.00 74.69 95 SER A N 1
ATOM 748 C CA . SER A 1 95 ? -8.877 13.783 8.603 1.00 74.69 95 SER A CA 1
ATOM 749 C C . SER A 1 95 ? -9.556 15.056 9.118 1.00 74.69 95 SER A C 1
ATOM 751 O O . SER A 1 95 ? -8.958 16.132 9.159 1.00 74.69 95 SER A O 1
ATOM 753 N N . GLU A 1 96 ? -10.800 14.923 9.583 1.00 76.56 96 GLU A N 1
ATOM 754 C CA . GLU A 1 96 ? -11.523 15.994 10.287 1.00 76.56 96 GLU A CA 1
ATOM 755 C C . GLU A 1 96 ? -11.135 16.096 11.777 1.00 76.56 96 GLU A C 1
ATOM 757 O O . GLU A 1 96 ? -11.488 17.068 12.449 1.00 76.56 96 GLU A O 1
ATOM 762 N N . LYS A 1 97 ? -10.414 15.100 12.314 1.00 83.06 97 LYS A N 1
ATOM 763 C CA . LYS A 1 97 ? -9.981 15.039 13.720 1.00 83.06 97 LYS A CA 1
ATOM 764 C C . LYS A 1 97 ? -8.494 15.345 13.866 1.00 83.06 97 LYS A C 1
ATOM 766 O O . LYS A 1 97 ? -7.699 15.083 12.968 1.00 83.06 97 LYS A O 1
ATOM 771 N N . GLU A 1 98 ? -8.119 15.832 15.051 1.00 83.62 98 GLU A N 1
ATOM 772 C CA . GLU A 1 98 ? -6.731 16.179 15.396 1.00 83.62 98 GLU A CA 1
ATOM 773 C C . GLU A 1 98 ? -5.786 14.970 15.334 1.00 83.62 98 GLU A C 1
ATOM 775 O O . GLU A 1 98 ? -4.620 15.118 14.964 1.00 83.62 98 GLU A O 1
ATOM 780 N N . LYS A 1 99 ? -6.287 13.777 15.691 1.00 88.94 99 LYS A N 1
ATOM 781 C CA . LYS A 1 99 ? -5.515 12.535 15.646 1.00 88.94 99 LYS A CA 1
ATOM 782 C C . LYS A 1 99 ? -6.076 11.559 14.633 1.00 88.94 99 LYS A C 1
ATOM 784 O O . LYS A 1 99 ? -7.279 11.316 14.615 1.00 88.94 99 LYS A O 1
ATOM 789 N N . GLU A 1 100 ? -5.185 10.927 13.883 1.00 90.44 100 GLU A N 1
ATOM 790 C CA . GLU A 1 100 ? -5.524 9.976 12.829 1.00 90.44 100 GLU A CA 1
ATOM 791 C C . GLU A 1 100 ? -4.656 8.718 12.918 1.00 90.44 100 GLU A C 1
ATOM 793 O O . GLU A 1 100 ? -3.451 8.769 13.180 1.00 90.44 100 GLU A O 1
ATOM 798 N N . VAL A 1 101 ? -5.285 7.573 12.681 1.00 91.75 101 VAL A N 1
ATOM 799 C CA . VAL A 1 101 ? -4.637 6.307 12.359 1.00 91.75 101 VAL A CA 1
ATOM 800 C C . VAL A 1 101 ? -5.002 5.971 10.920 1.00 91.75 101 VAL A C 1
ATOM 802 O O . VAL A 1 101 ? -6.139 5.591 10.646 1.00 91.75 101 VAL A O 1
ATOM 805 N N . PHE A 1 102 ? -4.035 6.078 10.017 1.00 92.12 102 PHE A N 1
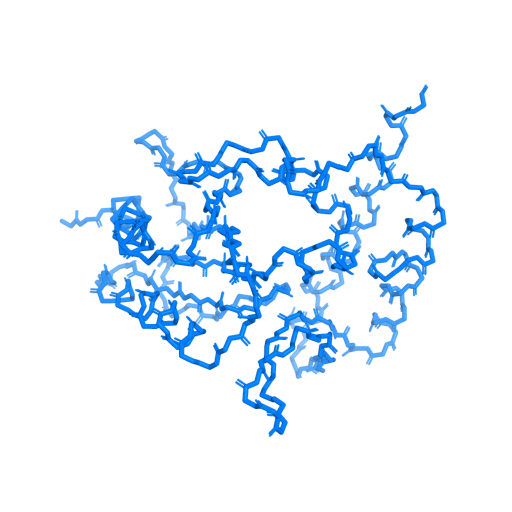ATOM 806 C CA . PHE A 1 102 ? -4.243 5.814 8.598 1.00 92.12 102 PHE A CA 1
ATOM 807 C C . PHE A 1 102 ? -3.602 4.482 8.216 1.00 92.12 102 PHE A C 1
ATOM 809 O O . PHE A 1 102 ? -2.404 4.291 8.403 1.00 92.12 102 PHE A O 1
ATOM 816 N N . SER A 1 103 ? -4.386 3.544 7.685 1.00 93.19 103 SER A N 1
ATOM 817 C CA . SER A 1 103 ? -3.861 2.281 7.155 1.00 93.19 103 SER A CA 1
ATOM 818 C C . SER A 1 103 ? -3.627 2.383 5.652 1.00 93.19 103 SER A C 1
ATOM 820 O O . SER A 1 103 ? -4.577 2.343 4.865 1.00 93.19 103 SER A O 1
ATOM 822 N N . HIS A 1 104 ? -2.364 2.477 5.244 1.00 92.69 104 HIS A N 1
ATOM 823 C CA . HIS A 1 104 ? -1.989 2.445 3.834 1.00 92.69 104 HIS A CA 1
ATOM 824 C C . HIS A 1 104 ? -1.756 0.999 3.395 1.00 92.69 104 HIS A C 1
ATOM 826 O O . HIS A 1 104 ? -0.826 0.341 3.852 1.00 92.69 104 HIS A O 1
ATOM 832 N N . VAL A 1 105 ? -2.626 0.469 2.538 1.00 93.94 105 VAL A N 1
ATOM 833 C CA . VAL A 1 105 ? -2.630 -0.947 2.155 1.00 93.94 105 VAL A CA 1
ATOM 834 C C . VAL A 1 105 ? -2.049 -1.110 0.756 1.00 93.94 105 VAL A C 1
ATOM 836 O O . VAL A 1 105 ? -2.692 -0.821 -0.253 1.00 93.94 105 VAL A O 1
ATOM 839 N N . ILE A 1 106 ? -0.825 -1.625 0.697 1.00 93.94 106 ILE A N 1
ATOM 840 C CA . ILE A 1 106 ? -0.089 -1.899 -0.537 1.00 93.94 106 ILE A CA 1
ATOM 841 C C . ILE A 1 106 ? -0.386 -3.346 -0.945 1.00 93.94 106 ILE A C 1
ATOM 843 O O . ILE A 1 106 ? 0.289 -4.296 -0.534 1.00 93.94 106 ILE A O 1
ATOM 847 N N . LEU A 1 107 ? -1.463 -3.520 -1.711 1.00 95.81 107 LEU A N 1
ATOM 848 C CA . LEU A 1 107 ? -1.992 -4.830 -2.086 1.00 95.81 107 LEU A CA 1
ATOM 849 C C . LEU A 1 107 ? -1.415 -5.325 -3.416 1.00 95.81 107 LEU A C 1
ATOM 851 O O . LEU A 1 107 ? -1.601 -4.697 -4.458 1.00 95.81 107 LEU A O 1
ATOM 855 N N . HIS A 1 108 ? -0.808 -6.510 -3.397 1.00 96.00 108 HIS A N 1
ATOM 856 C CA . HIS A 1 108 ? -0.206 -7.143 -4.563 1.00 96.00 108 HIS A CA 1
ATOM 857 C C . HIS A 1 108 ? -0.549 -8.637 -4.680 1.00 96.00 108 HIS A C 1
ATOM 859 O O . HIS A 1 108 ? -0.735 -9.335 -3.693 1.00 96.00 108 HIS A O 1
ATOM 865 N N . THR A 1 109 ? -0.557 -9.161 -5.904 1.00 96.38 109 THR A N 1
ATOM 866 C CA . THR A 1 109 ? -0.182 -10.562 -6.178 1.00 96.38 109 THR A CA 1
ATOM 867 C C . THR A 1 109 ? 1.340 -10.686 -6.267 1.00 96.38 109 THR A C 1
ATOM 869 O O . THR A 1 109 ? 1.996 -9.680 -6.551 1.00 96.38 109 THR A O 1
ATOM 872 N N . GLU A 1 110 ? 1.920 -11.886 -6.129 1.00 95.31 110 GLU A N 1
ATOM 873 C CA . GLU A 1 110 ? 3.370 -12.088 -6.351 1.00 95.31 110 GLU A CA 1
ATOM 874 C C . GLU A 1 110 ? 3.830 -11.498 -7.699 1.00 95.31 110 GLU A C 1
ATOM 876 O O . GLU A 1 110 ? 4.799 -10.743 -7.767 1.00 95.31 110 GLU A O 1
ATOM 881 N N . GLU A 1 111 ? 3.081 -11.763 -8.774 1.00 94.31 111 GLU A N 1
ATOM 882 C CA . GLU A 1 111 ? 3.399 -11.278 -10.120 1.00 94.31 111 GLU A CA 1
ATOM 883 C C . GLU A 1 111 ? 3.338 -9.741 -10.215 1.00 94.31 111 GLU A C 1
ATOM 885 O O . GLU A 1 111 ? 4.202 -9.110 -10.827 1.00 94.31 111 GLU A O 1
ATOM 890 N N . SER A 1 112 ? 2.321 -9.106 -9.619 1.00 93.12 112 SER A N 1
ATOM 891 C CA . SER A 1 112 ? 2.216 -7.638 -9.598 1.00 93.12 112 SER A CA 1
ATOM 892 C C . SER A 1 112 ? 3.282 -6.996 -8.707 1.00 93.12 112 SER A C 1
ATOM 894 O O . SER A 1 112 ? 3.810 -5.947 -9.064 1.00 93.12 112 SER A O 1
ATOM 896 N N . TYR A 1 113 ? 3.659 -7.648 -7.600 1.00 93.19 113 TYR A N 1
ATOM 897 C CA . TYR A 1 113 ? 4.743 -7.190 -6.743 1.00 93.19 113 TYR A CA 1
ATOM 898 C C . TYR A 1 113 ? 6.041 -7.195 -7.544 1.00 93.19 113 TYR A C 1
ATOM 900 O O . TYR A 1 113 ? 6.689 -6.158 -7.649 1.00 93.19 113 TYR A O 1
ATOM 908 N N . CYS A 1 114 ? 6.385 -8.316 -8.179 1.00 90.19 114 CYS A N 1
ATOM 909 C CA . CYS A 1 114 ? 7.605 -8.464 -8.973 1.00 90.19 114 CYS A CA 1
ATOM 910 C C . CYS A 1 114 ? 7.721 -7.463 -10.131 1.00 90.19 114 CYS A C 1
ATOM 912 O O . CYS A 1 114 ? 8.828 -7.033 -10.454 1.00 90.19 114 CYS A O 1
ATOM 914 N N . ARG A 1 115 ? 6.591 -7.081 -10.739 1.00 88.00 115 ARG A N 1
ATOM 915 C CA . ARG A 1 115 ? 6.530 -6.097 -11.834 1.00 88.00 115 ARG A CA 1
ATOM 916 C C . ARG A 1 115 ? 6.421 -4.645 -11.369 1.00 88.00 115 ARG A C 1
ATOM 918 O O . ARG A 1 115 ? 6.565 -3.750 -12.198 1.00 88.00 115 ARG A O 1
ATOM 925 N N . SER A 1 116 ? 6.129 -4.403 -10.090 1.00 85.69 116 SER A N 1
ATOM 926 C CA . SER A 1 116 ? 5.913 -3.053 -9.571 1.00 85.69 116 SER A CA 1
ATOM 927 C C . SER A 1 116 ? 7.145 -2.172 -9.819 1.00 85.69 116 SER A C 1
ATOM 929 O O . SER A 1 116 ? 8.267 -2.588 -9.515 1.00 85.69 116 SER A O 1
ATOM 931 N N . PRO A 1 117 ? 6.963 -0.935 -10.317 1.00 77.19 117 PRO A N 1
ATOM 932 C CA . PRO A 1 117 ? 8.069 -0.017 -10.585 1.00 77.19 117 PRO A CA 1
ATOM 933 C C . PRO A 1 117 ? 8.742 0.511 -9.309 1.00 77.19 117 PRO A C 1
ATOM 935 O O . PRO A 1 117 ? 9.764 1.187 -9.372 1.00 77.19 117 PRO A O 1
ATOM 938 N N . LEU A 1 118 ? 8.196 0.204 -8.131 1.00 79.25 118 LEU A N 1
ATOM 939 C CA . LEU A 1 118 ? 8.623 0.733 -6.836 1.00 79.25 118 LEU A CA 1
ATOM 940 C C . LEU A 1 118 ? 9.879 0.053 -6.273 1.00 79.25 118 LEU A C 1
ATOM 942 O O . LEU A 1 118 ? 10.013 -0.107 -5.061 1.00 79.25 118 LEU A O 1
ATOM 946 N N . MET A 1 119 ? 10.825 -0.334 -7.131 1.00 79.00 119 MET A N 1
ATOM 947 C CA . MET A 1 119 ? 12.032 -1.087 -6.759 1.00 79.00 119 MET A CA 1
ATOM 948 C C . MET A 1 119 ? 12.820 -0.438 -5.613 1.00 79.00 119 MET A C 1
ATOM 950 O O . MET A 1 119 ? 13.303 -1.122 -4.713 1.00 79.00 119 MET A O 1
ATOM 954 N N . LEU A 1 120 ? 12.884 0.892 -5.598 1.00 73.81 120 LEU A N 1
ATOM 955 C CA . LEU A 1 120 ? 13.560 1.680 -4.564 1.00 73.81 120 LEU A CA 1
ATOM 956 C C . LEU A 1 120 ? 12.896 1.602 -3.192 1.00 73.81 120 LEU A C 1
ATOM 958 O O . LEU A 1 120 ? 13.578 1.497 -2.172 1.00 73.81 120 LEU A O 1
ATOM 962 N N . VAL A 1 121 ? 11.566 1.651 -3.159 1.00 79.50 121 VAL A N 1
ATOM 963 C CA . VAL A 1 121 ? 10.811 1.574 -1.906 1.00 79.50 121 VAL A CA 1
ATOM 964 C C . VAL A 1 121 ? 10.802 0.127 -1.406 1.00 79.50 121 VAL A C 1
ATOM 966 O O . VAL A 1 121 ? 11.063 -0.130 -0.229 1.00 79.50 121 VAL A O 1
ATOM 969 N N . LYS A 1 122 ? 10.671 -0.832 -2.328 1.00 86.06 122 LYS A N 1
ATOM 970 C CA . LYS A 1 122 ? 10.808 -2.270 -2.068 1.00 86.06 122 LYS A CA 1
ATOM 971 C C . LYS A 1 122 ? 12.171 -2.660 -1.505 1.00 86.06 122 LYS A C 1
ATOM 973 O O . LYS A 1 122 ? 12.242 -3.560 -0.674 1.00 86.06 122 LYS A O 1
ATOM 978 N N . ASN A 1 123 ? 13.240 -1.966 -1.899 1.00 83.38 123 ASN A N 1
ATOM 979 C CA . ASN A 1 123 ? 14.557 -2.162 -1.301 1.00 83.38 123 ASN A CA 1
ATOM 980 C C . ASN A 1 123 ? 14.552 -1.892 0.210 1.00 83.38 123 ASN A C 1
ATOM 982 O O . ASN A 1 123 ? 15.183 -2.649 0.933 1.00 83.38 123 ASN A O 1
ATOM 986 N N . SER A 1 124 ? 13.828 -0.878 0.699 1.00 82.38 124 SER A N 1
ATOM 987 C CA . SER A 1 124 ? 13.657 -0.692 2.151 1.00 82.38 124 SER A CA 1
ATOM 988 C C . SER A 1 124 ? 12.740 -1.746 2.768 1.00 82.38 124 SER A C 1
ATOM 990 O O . SER A 1 124 ? 13.026 -2.229 3.857 1.00 82.38 124 SER A O 1
ATOM 992 N N . TRP A 1 125 ? 11.672 -2.134 2.071 1.00 89.75 125 TRP A N 1
ATOM 993 C CA . TRP A 1 125 ? 10.691 -3.094 2.586 1.00 89.75 125 TRP A CA 1
ATOM 994 C C . TRP A 1 125 ? 11.260 -4.497 2.805 1.00 89.75 125 TRP A C 1
ATOM 996 O O . TRP A 1 125 ? 10.790 -5.215 3.678 1.00 89.75 125 TRP A O 1
ATOM 1006 N N . GLN A 1 126 ? 12.280 -4.902 2.042 1.00 88.69 126 GLN A N 1
ATOM 1007 C CA . GLN A 1 126 ? 12.862 -6.245 2.147 1.00 88.69 126 GLN A CA 1
ATOM 1008 C C . GLN A 1 126 ? 13.535 -6.532 3.503 1.00 88.69 126 GLN A C 1
ATOM 1010 O O . GLN A 1 126 ? 13.816 -7.688 3.808 1.00 88.69 126 GLN A O 1
ATOM 1015 N N . TYR A 1 127 ? 13.814 -5.497 4.300 1.00 88.38 127 TYR A N 1
ATOM 1016 C CA . TYR A 1 127 ? 14.394 -5.633 5.638 1.00 88.38 127 TYR A CA 1
ATOM 1017 C C . TYR A 1 127 ? 13.336 -5.709 6.746 1.00 88.38 127 TYR A C 1
ATOM 1019 O O . TYR A 1 127 ? 13.685 -5.941 7.902 1.00 88.38 127 TYR A O 1
ATOM 1027 N N . GLU A 1 128 ? 12.062 -5.515 6.403 1.00 90.56 128 GLU A N 1
ATOM 1028 C CA . GLU A 1 128 ? 10.956 -5.535 7.354 1.00 90.56 128 GLU A CA 1
ATOM 1029 C C . GLU A 1 128 ? 10.507 -6.970 7.643 1.00 90.56 128 GLU A C 1
ATOM 1031 O O . GLU A 1 128 ? 10.446 -7.832 6.759 1.00 90.56 128 GLU A O 1
ATOM 1036 N N . MET A 1 129 ? 10.173 -7.234 8.906 1.00 87.38 129 MET A N 1
ATOM 1037 C CA . MET A 1 129 ? 9.724 -8.555 9.340 1.00 87.38 129 MET A CA 1
ATOM 1038 C C . MET A 1 129 ? 8.240 -8.755 9.003 1.00 87.38 129 MET A C 1
ATOM 1040 O O . MET A 1 129 ? 7.418 -7.893 9.322 1.00 87.38 129 MET A O 1
ATOM 1044 N N . PRO A 1 130 ? 7.850 -9.894 8.399 1.00 91.31 130 PRO A N 1
ATOM 1045 C CA . PRO A 1 130 ? 6.444 -10.179 8.158 1.00 91.31 130 PRO A CA 1
ATOM 1046 C C . PRO A 1 130 ? 5.711 -10.422 9.482 1.00 91.31 130 PRO A C 1
ATOM 1048 O O . PRO A 1 130 ? 6.201 -11.111 10.378 1.00 91.31 130 PRO A O 1
ATOM 1051 N N . TYR A 1 131 ? 4.493 -9.903 9.580 1.00 90.19 131 TYR A N 1
ATOM 1052 C CA . TYR A 1 131 ? 3.544 -10.240 10.643 1.00 90.19 131 TYR A CA 1
ATOM 1053 C C . TYR A 1 131 ? 2.889 -11.593 10.421 1.00 90.19 131 TYR A C 1
ATOM 1055 O O . TYR A 1 131 ? 2.469 -12.261 11.367 1.00 90.19 131 TYR A O 1
ATOM 1063 N N . PHE A 1 132 ? 2.777 -11.987 9.159 1.00 93.19 132 PHE A N 1
ATOM 1064 C CA . PHE A 1 132 ? 2.227 -13.263 8.760 1.00 93.19 132 PHE A CA 1
ATOM 1065 C C . PHE A 1 132 ? 2.829 -13.705 7.431 1.00 93.19 132 PHE A C 1
ATOM 1067 O O . PHE A 1 132 ? 3.061 -12.886 6.543 1.00 93.19 132 PHE A O 1
ATOM 1074 N N . GLY A 1 133 ? 3.031 -15.014 7.290 1.00 93.88 133 GLY A N 1
ATOM 1075 C CA . GLY A 1 133 ? 3.487 -15.611 6.044 1.00 93.88 133 GLY A CA 1
ATOM 1076 C C . GLY A 1 133 ? 4.959 -15.335 5.734 1.00 93.88 133 GLY A C 1
ATOM 1077 O O . GLY A 1 133 ? 5.795 -15.281 6.637 1.00 93.88 133 GLY A O 1
ATOM 1078 N N . LYS A 1 134 ? 5.281 -15.231 4.443 1.00 93.81 134 LYS A N 1
ATOM 1079 C CA . LYS A 1 134 ? 6.665 -15.120 3.960 1.00 93.81 134 LYS A CA 1
ATOM 1080 C C . LYS A 1 134 ? 7.194 -13.684 4.060 1.00 93.81 134 LYS A C 1
ATOM 1082 O O . LYS A 1 134 ? 6.430 -12.750 3.811 1.00 93.81 134 LYS A O 1
ATOM 1087 N N . PRO A 1 135 ? 8.492 -13.473 4.334 1.00 94.81 135 PRO A N 1
ATOM 1088 C CA . PRO A 1 135 ? 9.133 -12.177 4.134 1.00 94.81 135 PRO A CA 1
ATOM 1089 C C . PRO A 1 135 ? 9.006 -11.716 2.677 1.00 94.81 135 PRO A C 1
ATOM 1091 O O . PRO A 1 135 ? 9.210 -12.505 1.753 1.00 94.81 135 PRO A O 1
ATOM 1094 N N . VAL A 1 136 ? 8.753 -10.426 2.443 1.00 94.19 136 VAL A N 1
ATOM 1095 C CA . VAL A 1 136 ? 8.662 -9.880 1.073 1.00 94.19 136 VAL A CA 1
ATOM 1096 C C . VAL A 1 136 ? 9.977 -10.015 0.288 1.00 94.19 136 VAL A C 1
ATOM 1098 O O . VAL A 1 136 ? 9.956 -10.115 -0.938 1.00 94.19 136 VAL A O 1
ATOM 1101 N N . ALA A 1 137 ? 11.111 -10.121 0.991 1.00 93.44 137 ALA A N 1
ATOM 1102 C CA . ALA A 1 137 ? 12.420 -10.420 0.412 1.00 93.44 137 ALA A CA 1
ATOM 1103 C C . ALA A 1 137 ? 12.511 -11.815 -0.235 1.00 93.44 137 ALA A C 1
ATOM 1105 O O . ALA A 1 137 ? 13.289 -12.000 -1.169 1.00 93.44 137 ALA A O 1
ATOM 1106 N N . GLU A 1 138 ? 11.730 -12.793 0.240 1.00 94.62 138 GLU A N 1
ATOM 1107 C CA . GLU A 1 138 ? 11.667 -14.130 -0.370 1.00 94.62 138 GLU A CA 1
ATOM 1108 C C . GLU A 1 138 ? 10.837 -14.133 -1.658 1.00 94.62 138 GLU A C 1
ATOM 1110 O O . GLU A 1 138 ? 11.069 -14.959 -2.537 1.00 94.62 138 GLU A O 1
ATOM 1115 N N . ILE A 1 139 ? 9.890 -13.199 -1.779 1.00 93.19 139 ILE A N 1
ATOM 1116 C CA . ILE A 1 139 ? 9.045 -13.034 -2.968 1.00 93.19 139 ILE A CA 1
ATOM 1117 C C . ILE A 1 139 ? 9.837 -12.300 -4.051 1.00 93.19 139 ILE A C 1
ATOM 1119 O O . ILE A 1 139 ? 9.924 -12.758 -5.187 1.00 93.19 139 ILE A O 1
ATOM 1123 N N . GLN A 1 140 ? 10.473 -11.181 -3.689 1.00 92.25 140 GLN A N 1
ATOM 1124 C CA . GLN A 1 140 ? 11.445 -10.511 -4.546 1.00 92.25 140 GLN A CA 1
ATOM 1125 C C . GLN A 1 140 ? 12.537 -9.839 -3.714 1.00 92.25 140 GLN A C 1
ATOM 1127 O O . GLN A 1 140 ? 12.324 -8.793 -3.103 1.00 92.25 140 GLN A O 1
ATOM 1132 N N . SER A 1 141 ? 13.744 -10.398 -3.770 1.00 90.38 141 SER A N 1
ATOM 1133 C CA . SER A 1 141 ? 14.930 -9.755 -3.206 1.00 90.38 141 SER A CA 1
ATOM 1134 C C . SER A 1 141 ? 15.413 -8.630 -4.124 1.00 90.38 141 SER A C 1
ATOM 1136 O O . SER A 1 141 ? 15.640 -8.839 -5.320 1.00 90.38 141 SER A O 1
ATOM 1138 N N . VAL A 1 142 ? 15.603 -7.435 -3.560 1.00 86.56 142 VAL A N 1
ATOM 1139 C CA . VAL A 1 142 ? 16.120 -6.267 -4.279 1.00 86.56 142 VAL A CA 1
ATOM 1140 C C . VAL A 1 142 ? 17.604 -6.116 -3.966 1.00 86.56 142 VAL A C 1
ATOM 1142 O O . VAL A 1 142 ? 17.992 -5.514 -2.965 1.00 86.56 142 VAL A O 1
ATOM 1145 N N . LYS A 1 143 ? 18.440 -6.666 -4.852 1.00 77.44 143 LYS A N 1
ATOM 1146 C CA . LYS A 1 143 ? 19.906 -6.716 -4.697 1.00 77.44 143 LYS A CA 1
ATOM 1147 C C . LYS A 1 143 ? 20.607 -5.355 -4.777 1.00 77.44 143 LYS A C 1
ATOM 1149 O O . LYS A 1 143 ? 21.780 -5.271 -4.444 1.00 77.44 143 LYS A O 1
ATOM 1154 N N . GLY A 1 144 ? 19.906 -4.329 -5.242 1.00 71.56 144 GLY A N 1
ATOM 1155 C CA . GLY A 1 144 ? 20.407 -2.978 -5.458 1.00 71.56 144 GLY A CA 1
ATOM 1156 C C . GLY A 1 144 ? 19.468 -2.239 -6.403 1.00 71.56 144 GLY A C 1
ATOM 1157 O O . GLY A 1 144 ? 18.547 -2.845 -6.962 1.00 71.56 144 GLY A O 1
ATOM 1158 N N . VAL A 1 145 ? 19.685 -0.938 -6.568 1.00 71.19 145 VAL A N 1
ATOM 1159 C CA . VAL A 1 145 ? 18.977 -0.147 -7.576 1.00 71.19 145 VAL A CA 1
ATOM 1160 C C . VAL A 1 145 ? 20.007 0.375 -8.559 1.00 71.19 145 VAL A C 1
ATOM 1162 O O . VAL A 1 145 ? 20.966 1.027 -8.160 1.00 71.19 145 VAL A O 1
ATOM 1165 N N . ASP A 1 146 ? 19.804 0.040 -9.826 1.00 77.56 146 ASP A N 1
ATOM 1166 C CA . ASP A 1 146 ? 20.655 0.478 -10.924 1.00 77.56 146 ASP A CA 1
ATOM 1167 C C . ASP A 1 146 ? 20.514 1.988 -11.188 1.00 77.56 146 ASP A C 1
ATOM 1169 O O . ASP A 1 146 ? 19.454 2.576 -10.948 1.00 77.56 146 ASP A O 1
ATOM 1173 N N . GLU A 1 147 ? 21.574 2.611 -11.706 1.00 82.00 147 GLU A N 1
ATOM 1174 C CA . GLU A 1 147 ? 21.590 4.041 -12.035 1.00 82.00 147 GLU A CA 1
ATOM 1175 C C . GLU A 1 147 ? 20.499 4.390 -13.055 1.00 82.00 147 GLU A C 1
ATOM 1177 O O . GLU A 1 147 ? 19.767 5.369 -12.879 1.00 82.00 147 GLU A O 1
ATOM 1182 N N . ASP A 1 148 ? 20.307 3.551 -14.077 1.00 83.94 148 ASP A N 1
ATOM 1183 C CA . ASP A 1 148 ? 19.273 3.787 -15.082 1.00 83.94 148 ASP A CA 1
ATOM 1184 C C . ASP A 1 148 ? 17.867 3.724 -14.468 1.00 83.94 148 ASP A C 1
ATOM 1186 O O . ASP A 1 148 ? 17.008 4.546 -14.786 1.00 83.94 148 ASP A O 1
ATOM 1190 N N . MET A 1 149 ? 17.632 2.835 -13.496 1.00 78.81 149 MET A N 1
ATOM 1191 C CA . MET A 1 149 ? 16.357 2.791 -12.770 1.00 78.81 149 MET A CA 1
ATOM 1192 C C . MET A 1 149 ? 16.119 4.050 -11.926 1.00 78.81 149 MET A C 1
ATOM 1194 O O . MET A 1 149 ? 14.986 4.528 -11.852 1.00 78.81 149 MET A O 1
ATOM 1198 N N . LEU A 1 150 ? 17.165 4.605 -11.307 1.00 79.31 150 LEU A N 1
ATOM 1199 C CA . LEU A 1 150 ? 17.083 5.848 -10.532 1.00 79.31 150 LEU A CA 1
ATOM 1200 C C . LEU A 1 150 ? 16.743 7.052 -11.412 1.00 79.31 150 LEU A C 1
ATOM 1202 O O . LEU A 1 150 ? 15.968 7.916 -10.997 1.00 79.31 150 LEU A O 1
ATOM 1206 N N . ILE A 1 151 ? 17.328 7.120 -12.609 1.00 83.06 151 ILE A N 1
ATOM 1207 C CA . ILE A 1 151 ? 17.216 8.277 -13.500 1.00 83.06 151 ILE A CA 1
ATOM 1208 C C . ILE A 1 151 ? 16.008 8.144 -14.435 1.00 83.06 151 ILE A C 1
ATOM 1210 O O . ILE A 1 151 ? 15.172 9.048 -14.493 1.00 83.06 151 ILE A O 1
ATOM 1214 N N . ASN A 1 152 ? 15.907 7.025 -15.152 1.00 83.81 152 ASN A N 1
ATOM 1215 C CA . ASN A 1 152 ? 14.977 6.798 -16.262 1.00 83.81 152 ASN A CA 1
ATOM 1216 C C . ASN A 1 152 ? 13.842 5.816 -15.940 1.00 83.81 152 ASN A C 1
ATOM 1218 O O . ASN A 1 152 ? 12.871 5.744 -16.694 1.00 83.81 152 ASN A O 1
ATOM 1222 N N . GLY A 1 153 ? 13.934 5.076 -14.834 1.00 79.38 153 GLY A N 1
ATOM 1223 C CA . GLY A 1 153 ? 12.895 4.143 -14.409 1.00 79.38 153 GLY A CA 1
ATOM 1224 C C . GLY A 1 153 ? 11.558 4.817 -14.083 1.00 79.38 153 GLY A C 1
ATOM 1225 O O . GLY A 1 153 ? 11.456 6.026 -13.847 1.00 79.38 153 GLY A O 1
ATOM 1226 N N . ALA A 1 154 ? 10.497 4.014 -14.024 1.00 77.44 154 ALA A N 1
ATOM 1227 C CA . ALA A 1 154 ? 9.200 4.479 -13.553 1.00 77.44 154 ALA A CA 1
ATOM 1228 C C . ALA A 1 154 ? 9.305 4.934 -12.085 1.00 77.44 154 ALA A C 1
ATOM 1230 O O . ALA A 1 154 ? 9.719 4.182 -11.211 1.00 77.44 154 ALA A O 1
ATOM 1231 N N . LEU A 1 155 ? 8.932 6.195 -11.845 1.00 76.62 155 LEU A N 1
ATOM 1232 C CA . LEU A 1 155 ? 9.103 6.922 -10.571 1.00 76.62 155 LEU A CA 1
ATOM 1233 C C . LEU A 1 155 ? 10.576 7.207 -10.210 1.00 76.62 155 LEU A C 1
ATOM 1235 O O . LEU A 1 155 ? 10.870 7.566 -9.068 1.00 76.62 155 LEU A O 1
ATOM 1239 N N . GLY A 1 156 ? 11.476 7.104 -11.192 1.00 80.94 156 GLY A N 1
ATOM 1240 C CA . GLY A 1 156 ? 12.807 7.706 -11.181 1.00 80.94 156 GLY A CA 1
ATOM 1241 C C . GLY A 1 156 ? 12.770 9.209 -11.489 1.00 80.94 156 GLY A C 1
ATOM 1242 O O . GLY A 1 156 ? 11.707 9.786 -11.741 1.00 80.94 156 GLY A O 1
ATOM 1243 N N . LEU A 1 157 ? 13.939 9.852 -11.473 1.00 84.12 157 LEU A N 1
ATOM 1244 C CA . LEU A 1 157 ? 14.101 11.308 -11.557 1.00 84.12 157 LEU A CA 1
ATOM 1245 C C . LEU A 1 157 ? 13.369 11.926 -12.756 1.00 84.12 157 LEU A C 1
ATOM 1247 O O . LEU A 1 157 ? 12.595 12.867 -12.584 1.00 84.12 157 LEU A O 1
ATOM 1251 N N . ASN A 1 158 ? 13.574 11.393 -13.961 1.00 86.44 158 ASN A N 1
ATOM 1252 C CA . ASN A 1 158 ? 12.979 11.949 -15.177 1.00 86.44 158 ASN A CA 1
ATOM 1253 C C . ASN A 1 158 ? 11.456 11.784 -15.202 1.00 86.44 158 ASN A C 1
ATOM 1255 O O . ASN A 1 158 ? 10.751 12.705 -15.620 1.00 86.44 158 ASN A O 1
ATOM 1259 N N . HIS A 1 159 ? 10.938 10.655 -14.704 1.00 85.56 159 HIS A N 1
ATOM 1260 C CA . HIS A 1 159 ? 9.495 10.452 -14.584 1.00 85.56 159 HIS A CA 1
ATOM 1261 C C . HIS A 1 159 ? 8.883 11.436 -13.580 1.00 85.56 159 HIS A C 1
ATOM 1263 O O . HIS A 1 159 ? 7.899 12.096 -13.902 1.00 85.56 159 HIS A O 1
ATOM 1269 N N . LEU A 1 160 ? 9.499 11.600 -12.402 1.00 84.06 160 LEU A N 1
ATOM 1270 C CA . LEU A 1 160 ? 9.044 12.548 -11.381 1.00 84.06 160 LEU A CA 1
ATOM 1271 C C . LEU A 1 160 ? 9.084 13.997 -11.888 1.00 84.06 160 LEU A C 1
ATOM 1273 O O . LEU A 1 160 ? 8.134 14.740 -11.670 1.00 84.06 160 LEU A O 1
ATOM 1277 N N . ILE A 1 161 ? 10.126 14.394 -12.629 1.00 85.25 161 ILE A N 1
ATOM 1278 C CA . ILE A 1 161 ? 10.183 15.709 -13.290 1.00 85.25 161 ILE A CA 1
ATOM 1279 C C . ILE A 1 161 ? 9.026 15.875 -14.283 1.00 85.25 161 ILE A C 1
ATOM 1281 O O . ILE A 1 161 ? 8.439 16.953 -14.354 1.00 85.25 161 ILE A O 1
ATOM 1285 N N . GLY A 1 162 ? 8.711 14.836 -15.062 1.00 87.31 162 GLY A N 1
ATOM 1286 C CA . GLY A 1 162 ? 7.578 14.843 -15.989 1.00 87.31 162 GLY A CA 1
ATOM 1287 C C . GLY A 1 162 ? 6.248 15.061 -15.269 1.00 87.31 162 GLY A C 1
ATOM 1288 O O . GLY A 1 162 ? 5.508 15.973 -15.625 1.00 87.31 162 GLY A O 1
ATOM 1289 N N . LEU A 1 163 ? 6.001 14.288 -14.211 1.00 84.94 163 LEU A N 1
ATOM 1290 C CA . LEU A 1 163 ? 4.814 14.407 -13.363 1.00 84.94 163 LEU A CA 1
ATOM 1291 C C . LEU A 1 163 ? 4.690 15.815 -12.749 1.00 84.94 163 LEU A C 1
ATOM 1293 O O . LEU A 1 163 ? 3.651 16.457 -12.877 1.00 84.94 163 LEU A O 1
ATOM 1297 N N . VAL A 1 164 ? 5.781 16.355 -12.190 1.00 83.19 164 VAL A N 1
ATOM 1298 C CA . VAL A 1 164 ? 5.833 17.724 -11.641 1.00 83.19 164 VAL A CA 1
ATOM 1299 C C . VAL A 1 164 ? 5.509 18.776 -12.702 1.00 83.19 164 VAL A C 1
ATOM 1301 O O . VAL A 1 164 ? 4.733 19.687 -12.438 1.00 83.19 164 VAL A O 1
ATOM 1304 N N . LYS A 1 165 ? 6.077 18.665 -13.909 1.00 84.81 165 LYS A N 1
ATOM 1305 C CA . LYS A 1 165 ? 5.836 19.623 -15.004 1.00 84.81 165 LYS A CA 1
ATOM 1306 C C . LYS A 1 165 ? 4.396 19.610 -15.514 1.00 84.81 165 LYS A C 1
ATOM 1308 O O . LYS A 1 165 ? 3.955 20.616 -16.064 1.00 84.81 165 LYS A O 1
ATOM 1313 N N . ASN A 1 166 ? 3.704 18.487 -15.358 1.00 83.25 166 ASN A N 1
ATOM 1314 C CA . ASN A 1 166 ? 2.331 18.310 -15.813 1.00 83.25 166 ASN A CA 1
ATOM 1315 C C . ASN A 1 166 ? 1.290 18.571 -14.714 1.00 83.25 166 ASN A C 1
ATOM 1317 O O . ASN A 1 166 ? 0.102 18.444 -14.995 1.00 83.25 166 ASN A O 1
ATOM 1321 N N . ASP A 1 167 ? 1.705 18.927 -13.490 1.00 76.50 167 ASP A N 1
ATOM 1322 C CA . ASP A 1 167 ? 0.826 18.971 -12.310 1.00 76.50 167 ASP A CA 1
ATOM 1323 C C . ASP A 1 167 ? 0.062 17.645 -12.107 1.00 76.50 167 ASP A C 1
ATOM 1325 O O . ASP A 1 167 ? -1.132 17.610 -11.792 1.00 76.50 167 ASP A O 1
ATOM 1329 N N . GLU A 1 168 ? 0.775 16.535 -12.292 1.00 81.81 168 GLU A N 1
ATOM 1330 C CA . GLU A 1 168 ? 0.252 15.176 -12.196 1.00 81.81 168 GLU A CA 1
ATOM 1331 C C . GLU A 1 168 ? 0.983 14.381 -11.105 1.00 81.81 168 GLU A C 1
ATOM 1333 O O . GLU A 1 168 ? 2.158 14.598 -10.825 1.00 81.81 168 GLU A O 1
ATOM 1338 N N . SER A 1 169 ? 0.286 13.426 -10.500 1.00 78.62 169 SER A N 1
ATOM 1339 C CA . SER A 1 169 ? 0.847 12.344 -9.698 1.00 78.62 169 SER A CA 1
ATOM 1340 C C . SER A 1 169 ? 0.518 10.999 -10.322 1.00 78.62 169 SER A C 1
ATOM 1342 O O . SER A 1 169 ? -0.176 10.904 -11.335 1.00 78.62 169 SER A O 1
ATOM 1344 N N . ALA A 1 170 ? 0.991 9.949 -9.667 1.00 79.00 170 ALA A N 1
ATOM 1345 C CA . ALA A 1 170 ? 0.696 8.580 -10.019 1.00 79.00 170 ALA A CA 1
ATOM 1346 C C . ALA A 1 170 ? 0.372 7.781 -8.756 1.00 79.00 170 ALA A C 1
ATOM 1348 O O . ALA A 1 170 ? 1.035 7.942 -7.729 1.00 79.00 170 ALA A O 1
ATOM 1349 N N . TYR A 1 171 ? -0.616 6.901 -8.855 1.00 82.88 171 TYR A N 1
ATOM 1350 C CA . TYR A 1 171 ? -0.880 5.877 -7.851 1.00 82.88 171 TYR A CA 1
ATOM 1351 C C . TYR A 1 171 ? -1.081 4.524 -8.529 1.00 82.88 171 TYR A C 1
ATOM 1353 O O . TYR A 1 171 ? -1.510 4.465 -9.681 1.00 82.88 171 TYR A O 1
ATOM 1361 N N . LEU A 1 172 ? -0.744 3.442 -7.836 1.00 84.94 172 LEU A N 1
ATOM 1362 C CA . LEU A 1 172 ? -1.094 2.092 -8.254 1.00 84.94 172 LEU A CA 1
ATOM 1363 C C . LEU A 1 172 ? -2.428 1.705 -7.625 1.00 84.94 172 LEU A C 1
ATOM 1365 O O . LEU A 1 172 ? -2.613 1.842 -6.415 1.00 84.94 172 LEU A O 1
ATOM 1369 N N . ASP A 1 173 ? -3.330 1.194 -8.450 1.00 89.31 173 ASP A N 1
ATOM 1370 C CA . ASP A 1 173 ? -4.644 0.708 -8.027 1.00 89.31 173 ASP A CA 1
ATOM 1371 C C . ASP A 1 173 ? -5.046 -0.512 -8.856 1.00 89.31 173 ASP A C 1
ATOM 1373 O O . ASP A 1 173 ? -4.420 -0.811 -9.879 1.00 89.31 173 ASP A O 1
ATOM 1377 N N . TRP A 1 174 ? -6.069 -1.224 -8.403 1.00 91.19 174 TRP A N 1
ATOM 1378 C CA . TRP A 1 174 ? -6.627 -2.389 -9.070 1.00 91.19 174 TRP A CA 1
ATOM 1379 C C . TRP A 1 174 ? -7.853 -2.004 -9.898 1.00 91.19 174 TRP A C 1
ATOM 1381 O O . TRP A 1 174 ? -8.825 -1.465 -9.380 1.00 91.19 174 TRP A O 1
ATOM 1391 N N . GLU A 1 175 ? -7.840 -2.346 -11.185 1.00 92.31 175 GLU A N 1
ATOM 1392 C CA . GLU A 1 175 ? -9.012 -2.231 -12.061 1.00 92.31 175 GLU A CA 1
ATOM 1393 C C . GLU A 1 175 ? -9.543 -3.600 -12.477 1.00 92.31 175 GLU A C 1
ATOM 1395 O O . GLU A 1 175 ? -8.780 -4.553 -12.667 1.00 92.31 175 GLU A O 1
ATOM 1400 N N . ASP A 1 176 ? -10.864 -3.680 -12.635 1.00 89.81 176 ASP A N 1
ATOM 1401 C CA . ASP A 1 176 ? -11.539 -4.839 -13.211 1.00 89.81 176 ASP A CA 1
ATOM 1402 C C . ASP A 1 176 ? -11.134 -5.008 -14.685 1.00 89.81 176 ASP A C 1
ATOM 1404 O O . ASP A 1 176 ? -11.054 -4.043 -15.445 1.00 89.81 176 ASP A O 1
ATOM 1408 N N . THR A 1 177 ? -10.939 -6.255 -15.109 1.00 87.06 177 THR A N 1
ATOM 1409 C CA . THR A 1 177 ? -10.824 -6.616 -16.528 1.00 87.06 177 THR A CA 1
ATOM 1410 C C . THR A 1 177 ? -12.019 -7.459 -16.966 1.00 87.06 177 THR A C 1
ATOM 1412 O O . THR A 1 177 ? -12.690 -8.086 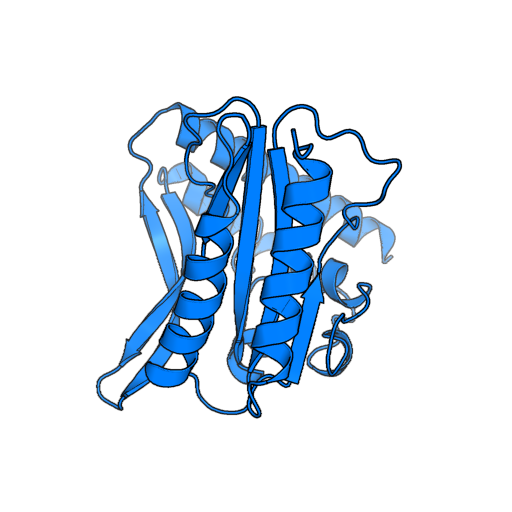-16.141 1.00 87.06 177 THR A O 1
ATOM 1415 N N . ASP A 1 178 ? -12.249 -7.553 -18.278 1.00 81.69 178 ASP A N 1
ATOM 1416 C CA . ASP A 1 178 ? -13.348 -8.343 -18.856 1.00 81.69 178 ASP A CA 1
ATOM 1417 C C . ASP A 1 178 ? -13.306 -9.839 -18.478 1.00 81.69 178 ASP A C 1
ATOM 1419 O O . ASP A 1 178 ? -14.313 -10.537 -18.585 1.00 81.69 178 ASP A O 1
ATOM 1423 N N . SER A 1 179 ? -12.158 -10.355 -18.019 1.00 81.88 179 SER A N 1
ATOM 1424 C CA . SER A 1 179 ? -11.993 -11.760 -17.629 1.00 81.88 179 SER A CA 1
ATOM 1425 C C . SER A 1 179 ? -12.354 -12.057 -16.167 1.00 81.88 179 SER A C 1
ATOM 1427 O O . SER A 1 179 ? -12.171 -13.190 -15.726 1.00 81.88 179 SER A O 1
ATOM 1429 N N . GLY A 1 180 ? -12.811 -11.065 -15.392 1.00 81.62 180 GLY A N 1
ATOM 1430 C CA . GLY A 1 180 ? -13.089 -11.211 -13.952 1.00 81.62 180 GLY A CA 1
ATOM 1431 C C . GLY A 1 180 ? -11.838 -11.245 -13.059 1.00 81.62 180 GLY A C 1
ATOM 1432 O O . GLY A 1 180 ? -11.942 -11.432 -11.845 1.00 81.62 180 GLY A O 1
ATOM 1433 N N . ILE A 1 181 ? -10.662 -11.046 -13.659 1.00 90.75 181 ILE A N 1
ATOM 1434 C CA . ILE A 1 181 ? -9.380 -10.824 -12.981 1.00 90.75 181 ILE A CA 1
ATOM 1435 C C . ILE A 1 181 ? -9.178 -9.314 -12.859 1.00 90.75 181 ILE A C 1
ATOM 1437 O O . ILE A 1 181 ? -9.587 -8.563 -13.744 1.00 90.75 181 ILE A O 1
ATOM 1441 N N . MET A 1 182 ? -8.539 -8.861 -11.790 1.00 93.94 182 MET A N 1
ATOM 1442 C CA . MET A 1 182 ? -8.132 -7.469 -11.642 1.00 93.94 182 MET A CA 1
ATOM 1443 C C . MET A 1 182 ? -6.667 -7.292 -12.036 1.00 93.94 182 MET A C 1
ATOM 1445 O O . MET A 1 182 ? -5.856 -8.210 -11.886 1.00 93.94 182 MET A O 1
ATOM 1449 N N . ARG A 1 183 ? -6.306 -6.099 -12.512 1.00 90.31 183 ARG A N 1
ATOM 1450 C CA . ARG A 1 183 ? -4.914 -5.734 -12.808 1.00 90.31 183 ARG A CA 1
ATOM 1451 C C . ARG A 1 183 ? -4.500 -4.478 -12.066 1.00 90.31 183 ARG A C 1
ATOM 1453 O O . ARG A 1 183 ? -5.252 -3.511 -12.011 1.00 90.31 183 ARG A O 1
ATOM 1460 N N . SER A 1 184 ? -3.287 -4.515 -11.520 1.00 88.81 184 SER A N 1
ATOM 1461 C CA . SER A 1 184 ? -2.662 -3.340 -10.930 1.00 88.81 184 SER A CA 1
ATOM 1462 C C . SER A 1 184 ? -2.099 -2.463 -12.044 1.00 88.81 184 SER A C 1
ATOM 1464 O O . SER A 1 184 ? -1.282 -2.932 -12.840 1.00 88.81 184 SER A O 1
ATOM 1466 N N . ASN A 1 185 ? -2.538 -1.209 -12.099 1.00 85.12 185 ASN A N 1
ATOM 1467 C CA . ASN A 1 185 ? -2.097 -0.229 -13.086 1.00 85.12 185 ASN A CA 1
ATOM 1468 C C . ASN A 1 185 ? -1.687 1.076 -12.417 1.00 85.12 185 ASN A C 1
ATOM 1470 O O . ASN A 1 185 ? -2.126 1.387 -11.312 1.00 85.12 185 ASN A O 1
ATOM 1474 N N . ILE A 1 186 ? -0.848 1.843 -13.114 1.00 82.31 186 ILE A N 1
ATOM 1475 C CA . ILE A 1 186 ? -0.508 3.208 -12.722 1.00 82.31 186 ILE A CA 1
ATOM 1476 C C . ILE A 1 186 ? -1.593 4.136 -13.259 1.00 82.31 186 ILE A C 1
ATOM 1478 O O . ILE A 1 186 ? -1.764 4.255 -14.473 1.00 82.31 186 ILE A O 1
ATOM 1482 N N . PHE A 1 187 ? -2.278 4.829 -12.361 1.00 82.00 187 PHE A N 1
ATOM 1483 C CA . PHE A 1 187 ? -3.285 5.821 -12.702 1.00 82.00 187 PHE A CA 1
ATOM 1484 C C . PHE A 1 187 ? -2.719 7.230 -12.543 1.00 82.00 187 PHE A C 1
ATOM 1486 O O . PHE A 1 187 ? -2.120 7.530 -11.504 1.00 82.00 187 PHE A O 1
ATOM 1493 N N . PRO A 1 188 ? -2.917 8.113 -13.539 1.00 78.44 188 PRO A N 1
ATOM 1494 C CA . PRO A 1 188 ? -2.587 9.516 -13.385 1.00 78.44 188 PRO A CA 1
ATOM 1495 C C . PRO A 1 188 ? -3.562 10.162 -12.399 1.00 78.44 188 PRO A C 1
ATOM 1497 O O . PRO A 1 188 ? -4.770 9.917 -12.433 1.00 78.44 188 PRO A O 1
ATOM 1500 N N . LEU A 1 189 ? -3.040 11.035 -11.550 1.00 77.31 189 LEU A N 1
ATOM 1501 C CA . LEU A 1 189 ? -3.828 11.869 -10.656 1.00 77.31 189 LEU A CA 1
ATOM 1502 C C . LEU A 1 189 ? -3.543 13.326 -10.980 1.00 77.31 189 LEU A C 1
ATOM 1504 O O . LEU A 1 189 ? -2.395 13.746 -10.935 1.00 77.31 189 LEU A O 1
ATOM 1508 N N . LYS A 1 190 ? -4.573 14.102 -11.304 1.00 77.50 190 LYS A N 1
ATOM 1509 C CA . LYS A 1 190 ? -4.424 15.544 -11.519 1.00 77.50 190 LYS A CA 1
ATOM 1510 C C . LYS A 1 190 ? -4.734 16.263 -10.225 1.00 77.50 190 LYS A C 1
ATOM 1512 O O . LYS A 1 190 ? -5.797 16.034 -9.653 1.00 77.50 190 LYS A O 1
ATOM 1517 N N . PHE A 1 191 ? -3.829 17.125 -9.788 1.00 72.75 191 PHE A N 1
ATOM 1518 C CA . PHE A 1 191 ? -4.076 17.920 -8.594 1.00 72.75 191 PHE A CA 1
ATOM 1519 C C . PHE A 1 191 ? -5.123 18.988 -8.872 1.00 72.75 191 PHE A C 1
ATOM 1521 O O . PHE A 1 191 ? -5.073 19.674 -9.897 1.00 72.75 191 PHE A O 1
ATOM 1528 N N . ILE A 1 192 ? -6.062 19.136 -7.942 1.00 69.19 192 ILE A N 1
ATOM 1529 C CA . ILE A 1 192 ? -7.097 20.166 -8.021 1.00 69.19 192 ILE A CA 1
ATOM 1530 C C . ILE A 1 192 ? -6.662 21.361 -7.171 1.00 69.19 192 ILE A C 1
ATOM 1532 O O . ILE A 1 192 ? -6.827 22.514 -7.582 1.00 69.19 192 ILE A O 1
ATOM 1536 N N . GLU A 1 193 ? -6.026 21.104 -6.027 1.00 75.75 193 GLU A N 1
ATOM 1537 C CA . GLU A 1 193 ? -5.659 22.134 -5.063 1.00 75.75 193 GLU A CA 1
ATOM 1538 C C . GLU A 1 193 ? -4.145 22.451 -5.048 1.00 75.75 193 GLU A C 1
ATOM 1540 O O . GLU A 1 193 ? -3.303 21.783 -5.655 1.00 75.75 193 GLU A O 1
ATOM 1545 N N . ALA A 1 194 ? -3.766 23.581 -4.442 1.00 79.88 194 ALA A N 1
ATOM 1546 C CA . ALA A 1 194 ? -2.372 24.050 -4.416 1.00 79.88 194 ALA A CA 1
ATOM 1547 C C . ALA A 1 194 ? -1.513 23.355 -3.341 1.00 79.88 194 ALA A C 1
ATOM 1549 O O . ALA A 1 194 ? -0.338 23.083 -3.569 1.00 79.88 194 ALA A O 1
ATOM 1550 N N . ASN A 1 195 ? -2.102 23.056 -2.186 1.00 77.69 195 ASN A N 1
ATOM 1551 C CA . ASN A 1 195 ? -1.531 22.237 -1.109 1.00 77.69 195 ASN A CA 1
ATOM 1552 C C . ASN A 1 195 ? -1.129 20.836 -1.601 1.00 77.69 195 ASN A C 1
ATOM 1554 O O . ASN A 1 195 ? 0.001 20.425 -1.360 1.00 77.69 195 ASN A O 1
ATOM 1558 N N . GLU A 1 196 ? -2.001 20.153 -2.345 1.00 74.19 196 GLU A N 1
ATOM 1559 C CA . GLU A 1 196 ? -1.737 18.813 -2.885 1.00 74.19 196 GLU A CA 1
ATOM 1560 C C . GLU A 1 196 ? -0.511 18.802 -3.817 1.00 74.19 196 GLU A C 1
ATOM 1562 O O . GLU A 1 196 ? 0.344 17.917 -3.749 1.00 74.19 196 GLU A O 1
ATOM 1567 N N . ARG A 1 197 ? -0.372 19.846 -4.650 1.00 77.56 197 ARG A N 1
ATOM 1568 C CA . ARG A 1 197 ? 0.803 20.040 -5.517 1.00 77.56 197 ARG A CA 1
ATOM 1569 C C . ARG A 1 197 ? 2.082 20.226 -4.717 1.00 77.56 197 ARG A C 1
ATOM 1571 O O . ARG A 1 197 ? 3.098 19.621 -5.046 1.00 77.56 197 ARG A O 1
ATOM 1578 N N . LEU A 1 198 ? 2.047 21.054 -3.672 1.00 80.25 198 LEU A N 1
ATOM 1579 C CA . LEU A 1 198 ? 3.215 21.299 -2.823 1.00 80.25 198 LEU A CA 1
ATOM 1580 C C . LEU A 1 198 ? 3.664 20.030 -2.098 1.00 80.25 198 LEU A C 1
ATOM 1582 O O . LEU A 1 198 ? 4.864 19.760 -2.041 1.00 80.25 198 LEU A O 1
ATOM 1586 N N . GLU A 1 199 ? 2.718 19.243 -1.590 1.00 76.06 199 GLU A N 1
ATOM 1587 C CA . GLU A 1 199 ? 3.002 17.956 -0.960 1.00 76.06 199 GLU A CA 1
ATOM 1588 C C . GLU A 1 199 ? 3.644 16.983 -1.956 1.00 76.06 199 GLU A C 1
ATOM 1590 O O . GLU A 1 199 ? 4.686 16.384 -1.677 1.00 76.06 199 GLU A O 1
ATOM 1595 N N . PHE A 1 200 ? 3.106 16.899 -3.172 1.00 79.94 200 PHE A N 1
ATOM 1596 C CA . PHE A 1 200 ? 3.705 16.083 -4.219 1.00 79.94 200 PHE A CA 1
ATOM 1597 C C . PHE A 1 200 ? 5.105 16.544 -4.631 1.00 79.94 200 PHE A C 1
ATOM 1599 O O . PHE A 1 200 ? 6.000 15.712 -4.800 1.00 79.94 200 PHE A O 1
ATOM 1606 N N . TYR A 1 201 ? 5.329 17.851 -4.780 1.00 81.88 201 TYR A N 1
ATOM 1607 C CA . TYR A 1 201 ? 6.653 18.391 -5.091 1.00 81.88 201 TYR A CA 1
ATOM 1608 C C . TYR A 1 201 ? 7.647 18.059 -3.977 1.00 81.88 201 TYR A C 1
ATOM 1610 O O . TYR A 1 201 ? 8.759 17.608 -4.257 1.00 81.88 201 TYR A O 1
ATOM 1618 N N . PHE A 1 202 ? 7.231 18.219 -2.718 1.00 82.06 202 PHE A N 1
ATOM 1619 C CA . PHE A 1 202 ? 8.029 17.856 -1.555 1.00 82.06 202 PHE A CA 1
ATOM 1620 C C . PHE A 1 202 ? 8.414 16.373 -1.579 1.00 82.06 202 PHE A C 1
ATOM 1622 O O . PHE A 1 202 ? 9.603 16.054 -1.512 1.00 82.06 202 PHE A O 1
ATOM 1629 N N . TYR A 1 203 ? 7.450 15.464 -1.758 1.00 78.50 203 TYR A N 1
ATOM 1630 C CA . TYR A 1 203 ? 7.737 14.029 -1.813 1.00 78.50 203 TYR A CA 1
ATOM 1631 C C . TYR A 1 203 ? 8.540 13.621 -3.044 1.00 78.50 203 TYR A C 1
ATOM 1633 O O . TYR A 1 203 ? 9.363 12.713 -2.947 1.00 78.50 203 TYR A O 1
ATOM 1641 N N . SER A 1 204 ? 8.367 14.297 -4.179 1.00 79.12 204 SER A N 1
ATOM 1642 C CA . SER A 1 204 ? 9.178 14.063 -5.377 1.00 79.12 204 SER A CA 1
ATOM 1643 C C . SER A 1 204 ? 10.644 14.418 -5.124 1.00 79.12 204 SER A C 1
ATOM 1645 O O . SER A 1 204 ? 11.529 13.615 -5.415 1.00 79.12 204 SER A O 1
ATOM 1647 N N . ILE A 1 205 ? 10.914 15.574 -4.505 1.00 81.69 205 ILE A N 1
ATOM 1648 C CA . ILE A 1 205 ? 12.271 15.992 -4.119 1.00 81.69 205 ILE A CA 1
ATOM 1649 C C . ILE A 1 205 ? 12.853 15.037 -3.072 1.00 81.69 205 ILE A C 1
ATOM 1651 O O . ILE A 1 205 ? 13.978 14.561 -3.232 1.00 81.69 205 ILE A O 1
ATOM 1655 N N . LEU A 1 206 ? 12.089 14.729 -2.019 1.00 80.88 206 LEU A N 1
ATOM 1656 C CA . LEU A 1 206 ? 12.519 13.839 -0.940 1.00 80.88 206 LEU A CA 1
ATOM 1657 C C . LEU A 1 206 ? 12.839 12.437 -1.462 1.00 80.88 206 LEU A C 1
ATOM 1659 O O . LEU A 1 206 ? 13.847 11.848 -1.064 1.00 80.88 206 LEU A O 1
ATOM 1663 N N . ARG A 1 207 ? 12.007 11.913 -2.369 1.00 77.12 207 ARG A N 1
ATOM 1664 C CA . ARG A 1 207 ? 12.221 10.623 -3.024 1.00 77.12 207 ARG A CA 1
ATOM 1665 C C . ARG A 1 207 ? 13.500 10.658 -3.850 1.00 77.12 207 ARG A C 1
ATOM 1667 O O . ARG A 1 207 ? 14.352 9.807 -3.627 1.00 77.12 207 ARG A O 1
ATOM 1674 N N . CYS A 1 208 ? 13.698 11.661 -4.706 1.00 76.75 208 CYS A N 1
ATOM 1675 C CA . CYS A 1 208 ? 14.943 11.819 -5.465 1.00 76.75 208 CYS A CA 1
ATOM 1676 C C . CYS A 1 208 ? 16.180 11.859 -4.554 1.00 76.75 208 CYS A C 1
ATOM 1678 O O . CYS A 1 208 ? 17.111 11.087 -4.762 1.00 76.75 208 CYS A O 1
ATOM 1680 N N . ALA A 1 209 ? 16.171 12.687 -3.507 1.00 80.00 209 ALA A N 1
ATOM 1681 C CA . ALA A 1 209 ? 17.292 12.796 -2.574 1.00 80.00 209 ALA A CA 1
ATOM 1682 C C . ALA A 1 209 ? 17.570 11.473 -1.837 1.00 80.00 209 ALA A C 1
ATOM 1684 O O . ALA A 1 209 ? 18.715 11.028 -1.762 1.00 80.00 209 ALA A O 1
ATOM 1685 N N . SER A 1 210 ? 16.521 10.816 -1.334 1.00 74.62 210 SER A N 1
ATOM 1686 C CA . SER A 1 210 ? 16.630 9.524 -0.642 1.00 74.62 210 SER A CA 1
ATOM 1687 C C . SER A 1 210 ? 17.178 8.436 -1.562 1.00 74.62 210 SER A C 1
ATOM 1689 O O . SER A 1 210 ? 18.003 7.628 -1.146 1.00 74.62 210 SER A O 1
ATOM 1691 N N . ASN A 1 211 ? 16.741 8.435 -2.818 1.00 72.25 211 ASN A N 1
ATOM 1692 C CA . ASN A 1 211 ? 17.177 7.494 -3.837 1.00 72.25 211 ASN A CA 1
ATOM 1693 C C . ASN A 1 211 ? 18.665 7.676 -4.169 1.00 72.25 211 ASN A C 1
ATOM 1695 O O . ASN A 1 211 ? 19.411 6.698 -4.156 1.00 72.25 211 ASN A O 1
ATOM 1699 N N . THR A 1 212 ? 19.115 8.917 -4.388 1.00 76.00 212 THR A N 1
ATOM 1700 C CA . THR A 1 212 ? 20.531 9.227 -4.643 1.00 76.00 212 THR A CA 1
ATOM 1701 C C . THR A 1 212 ? 21.416 8.849 -3.456 1.00 76.00 212 THR A C 1
ATOM 1703 O O . THR A 1 212 ? 22.435 8.195 -3.648 1.00 76.00 212 THR A O 1
ATOM 1706 N N . LEU A 1 213 ? 21.013 9.193 -2.225 1.00 74.12 213 LEU A N 1
ATOM 1707 C CA . LEU A 1 213 ? 21.764 8.837 -1.013 1.00 74.12 213 LEU A CA 1
ATOM 1708 C C . LEU A 1 213 ? 21.876 7.327 -0.820 1.00 74.12 213 LEU A C 1
ATOM 1710 O O . LEU A 1 213 ? 22.897 6.837 -0.340 1.00 74.12 213 LEU A O 1
ATOM 1714 N N . ARG A 1 214 ? 20.818 6.581 -1.158 1.00 69.88 214 ARG A N 1
ATOM 1715 C CA . ARG A 1 214 ? 20.872 5.123 -1.130 1.00 69.88 214 ARG A CA 1
ATOM 1716 C C . ARG A 1 214 ? 21.889 4.652 -2.149 1.00 69.88 214 ARG A C 1
ATOM 1718 O O . ARG A 1 214 ? 22.827 4.027 -1.712 1.00 69.88 214 ARG A O 1
ATOM 1725 N N . TRP A 1 215 ? 21.802 5.032 -3.418 1.00 71.62 215 TRP A N 1
ATOM 1726 C CA . TRP A 1 215 ? 22.765 4.607 -4.444 1.00 71.62 215 TRP A CA 1
ATOM 1727 C C . TRP A 1 215 ? 24.239 4.831 -4.063 1.00 71.62 215 TRP A C 1
ATOM 1729 O O . TRP A 1 215 ? 25.031 3.898 -4.137 1.00 71.62 215 TRP A O 1
ATOM 1739 N N . THR A 1 216 ? 24.593 6.010 -3.537 1.00 68.81 216 THR A N 1
ATOM 1740 C CA . THR A 1 216 ? 25.985 6.330 -3.156 1.00 68.81 216 THR A CA 1
ATOM 1741 C C . THR A 1 216 ? 26.544 5.505 -1.995 1.00 68.81 216 THR A C 1
ATOM 1743 O O . THR A 1 216 ? 27.746 5.520 -1.774 1.00 68.81 216 THR A O 1
ATOM 1746 N N . ASN A 1 217 ? 25.697 4.831 -1.211 1.00 59.66 217 ASN A N 1
ATOM 1747 C CA . ASN A 1 217 ? 26.133 3.973 -0.101 1.00 59.66 217 ASN A CA 1
ATOM 1748 C C . ASN A 1 217 ? 26.321 2.497 -0.518 1.00 59.66 217 ASN A C 1
ATOM 1750 O O . ASN A 1 217 ? 26.521 1.650 0.352 1.00 59.66 217 ASN A O 1
ATOM 1754 N N . TRP A 1 218 ? 26.169 2.172 -1.808 1.00 56.34 218 TRP A N 1
ATOM 1755 C CA . TRP A 1 218 ? 26.268 0.802 -2.340 1.00 56.34 218 TRP A CA 1
ATOM 1756 C C . TRP A 1 218 ? 27.535 0.584 -3.176 1.00 56.34 218 TRP A C 1
ATOM 1758 O O . TRP A 1 218 ? 27.849 -0.567 -3.483 1.00 56.34 218 TRP A O 1
ATOM 1768 N N . GLU A 1 219 ? 28.247 1.662 -3.515 1.00 45.41 219 GLU A N 1
ATOM 1769 C CA . GLU A 1 219 ? 29.626 1.638 -4.026 1.00 45.41 219 GLU A CA 1
ATOM 1770 C C . GLU A 1 219 ? 30.636 1.686 -2.870 1.00 45.41 219 GLU A C 1
ATOM 1772 O O . GLU A 1 219 ? 31.656 0.964 -2.957 1.00 45.41 219 GLU A O 1
#

Secondary structure (DSSP, 8-state):
---HHHHHHHHHHHHHHHHTT-TTEEEEEEES----TT---SSEEEEEEEEEESSS-BHHHHHHHHHHHHHHGGG--SSEEEEEE-SBSSPPPPPSSSEEEEEEEEEEEHHHHHH-S-HHHHHHHTTSPEEEES-HHHH-------HHHHHTSTTSHHHHHHHHHTTEEEEEEEEE-TTSBEEEEEEEEE--SHHHHHHHHHHHHHHHHHHHHHHHT--

Foldseek 3Di:
DQDLLNLLVVLVVQLLVQLVVDPFWAFKFWADDRSDPPDDFQAEDEGEIEIEGEDFAFPVNVVSSVVSQVVSQVSDDPAEGEEEDQKAWLDDDDDPHRHYYYYYYPYYYLVCLVVPLVLVVVQRQQPTDTPDHDRVCVSPNNPAADPCSQDPTCLHLVNLVVCLVQQKTWMWDWDADPVRTIDTDIDIDHDPDPVVSVSSVVVSVVVSVSNVVRRVVVD

Sequence (219 aa):
MKSARDVAIAVKNMALQELQKLNYVQSVTLIGKEPDRDRIIESVNDLDTIIIVEGDMTKEKYNKIEEIYMKTTELSTPDVDVSYSIKDGPFKPVSEKEKEVFSHVILHTEESYCRSPLMLVKNSWQYEMPYFGKPVAEIQSVKGVDEDMLINGALGLNHLIGLVKNDESAYLDWEDTDSGIMRSNIFPLKFIEANERLEFYFYSILRCASNTLRWTNWE